Protein AF-A0A2E9LPB9-F1 (afdb_monomer)

Radius of gyration: 22.43 Å; Cα contacts (8 Å, |Δi|>4): 289; chains: 1; bounding box: 59×44×63 Å

Foldseek 3Di:
DLLVLLLVLLPADPVLVVLLQVCLLVLLVALVCLVVSLVVCVVVQQADDPPLDPDVVLVVLLVVCPPPDPVRSLVVQLVVCVVPPVPPPPPDDSSNVSVVSCCSNVSHDHSVSSSVSSNLSSQQQNQKFDLVRSLVSSVVSCVVSVGDCVLSVVVNVVVVVQCVDPVCPPVDMDGSSDDDPDPQADHDKDFDDDPVDPDTQKIWHWRQCVCVVVPHPHRHTDIDMDGDVVRVVVVVVD

pLDDT: mean 84.74, std 12.27, range [43.94, 97.75]

Nearest PDB structures (foldseek):
  4phc-assembly2_C  TM=5.168E-01  e=4.457E-04  Homo sapiens
  4phc-assembly2_D  TM=5.326E-01  e=7.485E-04  Homo sapiens
  1z7m-assembly3_D  TM=5.777E-01  e=2.819E-02  Lactococcus lactis
  1z7n-assembly1_D  TM=4.823E-01  e=3.127E-02  Lactococcus lactis

Structure (mmCIF, N/CA/C/O backbone):
data_AF-A0A2E9LPB9-F1
#
_entry.id   AF-A0A2E9LPB9-F1
#
loop_
_atom_site.group_PDB
_atom_site.id
_atom_site.type_symbol
_atom_site.label_atom_id
_atom_site.label_alt_id
_atom_site.label_comp_id
_atom_site.label_asym_id
_atom_site.label_entity_id
_atom_site.label_seq_id
_atom_site.pdbx_PDB_ins_code
_atom_site.Cartn_x
_atom_site.Cartn_y
_atom_site.Cartn_z
_atom_site.occupancy
_atom_site.B_iso_or_equiv
_atom_site.auth_seq_id
_atom_site.auth_comp_id
_atom_site.auth_asym_id
_atom_site.auth_atom_id
_atom_site.pdbx_PDB_model_num
ATOM 1 N N . ASP A 1 1 ? -2.860 -4.102 -3.609 1.00 87.69 1 ASP A N 1
ATOM 2 C CA . ASP A 1 1 ? -3.644 -3.890 -4.852 1.00 87.69 1 ASP A CA 1
ATOM 3 C C . ASP A 1 1 ? -3.746 -2.443 -5.301 1.00 87.69 1 ASP A C 1
ATOM 5 O O . ASP A 1 1 ? -3.282 -2.152 -6.394 1.00 87.69 1 ASP A O 1
ATOM 9 N N . ILE A 1 2 ? -4.310 -1.535 -4.497 1.00 93.94 2 ILE A N 1
ATOM 10 C CA . ILE A 1 2 ? -4.484 -0.123 -4.899 1.00 93.94 2 ILE A CA 1
ATOM 11 C C . ILE A 1 2 ? -3.137 0.547 -5.201 1.00 93.94 2 ILE A C 1
ATOM 13 O O . ILE A 1 2 ? -2.953 1.070 -6.294 1.00 93.94 2 ILE A O 1
ATOM 17 N N . LEU A 1 3 ? -2.165 0.436 -4.287 1.00 93.38 3 LEU A N 1
ATOM 18 C CA . LEU A 1 3 ? -0.801 0.924 -4.521 1.00 93.38 3 LEU A CA 1
ATOM 19 C C . LEU A 1 3 ? -0.156 0.272 -5.754 1.00 93.38 3 LEU A C 1
ATOM 21 O O . LEU A 1 3 ? 0.528 0.945 -6.513 1.00 93.38 3 LEU A O 1
ATOM 25 N N . ASN A 1 4 ? -0.405 -1.018 -5.998 1.00 91.50 4 ASN A N 1
ATOM 26 C CA . ASN A 1 4 ? 0.133 -1.671 -7.192 1.00 91.50 4 ASN A CA 1
ATOM 27 C C . ASN A 1 4 ? -0.454 -1.058 -8.464 1.00 91.50 4 ASN A C 1
ATOM 29 O O . ASN A 1 4 ? 0.311 -0.652 -9.329 1.00 91.50 4 ASN A O 1
ATOM 33 N N . SER A 1 5 ? -1.778 -0.893 -8.506 1.00 94.00 5 SER A N 1
ATOM 34 C CA . SER A 1 5 ? -2.486 -0.274 -9.633 1.00 94.00 5 SER A CA 1
ATOM 35 C C . SER A 1 5 ? -1.994 1.153 -9.886 1.00 94.00 5 SER A C 1
ATOM 37 O O . SER A 1 5 ? -1.877 1.566 -11.034 1.00 94.00 5 SER A O 1
ATOM 39 N N . LEU A 1 6 ? -1.671 1.893 -8.817 1.00 96.19 6 LEU A N 1
ATOM 40 C CA . LEU A 1 6 ? -1.113 3.244 -8.885 1.00 96.19 6 LEU A CA 1
ATOM 41 C C . LEU A 1 6 ? 0.297 3.280 -9.495 1.00 96.19 6 LEU A C 1
ATOM 43 O O . LEU A 1 6 ? 0.634 4.229 -10.198 1.00 96.19 6 LEU A O 1
ATOM 47 N N . LEU A 1 7 ? 1.117 2.264 -9.223 1.00 94.44 7 LEU A N 1
ATOM 48 C CA . LEU A 1 7 ? 2.505 2.180 -9.686 1.00 94.44 7 LEU A CA 1
ATOM 49 C C . LEU A 1 7 ? 2.641 1.549 -11.082 1.00 94.44 7 LEU A C 1
ATOM 51 O O . LEU A 1 7 ? 3.660 1.752 -11.739 1.00 94.44 7 LEU A O 1
ATOM 55 N N . ASP A 1 8 ? 1.635 0.810 -11.557 1.00 92.12 8 ASP A N 1
ATOM 56 C CA . ASP A 1 8 ? 1.677 0.127 -12.858 1.00 92.12 8 ASP A CA 1
ATOM 57 C C . ASP A 1 8 ? 1.925 1.074 -14.049 1.00 92.12 8 ASP A C 1
ATOM 59 O O . ASP A 1 8 ? 2.795 0.756 -14.864 1.00 92.12 8 ASP A O 1
ATOM 63 N N . PRO A 1 9 ? 1.282 2.258 -14.148 1.00 91.50 9 PRO A N 1
ATOM 64 C CA . PRO A 1 9 ? 1.560 3.211 -15.225 1.00 91.50 9 PRO A CA 1
ATOM 65 C C . PRO A 1 9 ? 2.997 3.751 -15.232 1.00 91.50 9 PRO A C 1
ATOM 67 O O . PRO A 1 9 ? 3.491 4.156 -16.282 1.00 91.50 9 PRO A O 1
ATOM 70 N N . VAL A 1 10 ? 3.681 3.757 -14.080 1.00 91.75 10 VAL A N 1
ATOM 71 C CA . VAL A 1 10 ? 5.080 4.213 -13.966 1.00 91.75 10 VAL A CA 1
ATOM 72 C C . VAL A 1 10 ? 6.038 3.194 -14.597 1.00 91.75 10 VAL A C 1
ATOM 74 O O . VAL A 1 10 ? 7.110 3.552 -15.093 1.00 91.75 10 VAL A O 1
ATOM 77 N N . GLY A 1 11 ? 5.651 1.914 -14.608 1.00 85.50 11 GLY A N 1
ATOM 78 C CA . GLY A 1 11 ? 6.457 0.834 -15.170 1.00 85.50 11 GLY A CA 1
ATOM 79 C C . GLY A 1 11 ? 7.794 0.672 -14.447 1.00 85.50 11 GLY A C 1
ATOM 80 O O . GLY A 1 11 ? 8.841 0.656 -15.107 1.00 85.50 11 GLY A O 1
ATOM 81 N N . ILE A 1 12 ? 7.741 0.624 -13.110 1.00 87.19 12 ILE A N 1
ATOM 82 C CA . ILE A 1 12 ? 8.881 0.315 -12.238 1.00 87.19 12 ILE A CA 1
ATOM 83 C C . ILE A 1 12 ? 9.063 -1.194 -12.049 1.00 87.19 12 ILE A C 1
ATOM 85 O O . ILE A 1 12 ? 8.097 -1.958 -12.120 1.00 87.19 12 ILE A O 1
ATOM 89 N N . SER A 1 13 ? 10.290 -1.617 -11.746 1.00 83.88 13 SER A N 1
ATOM 90 C CA . SER A 1 13 ? 10.599 -3.013 -11.423 1.00 83.88 13 SER A CA 1
ATOM 91 C C . SER A 1 13 ? 9.904 -3.500 -10.141 1.00 83.88 13 SER A C 1
ATOM 93 O O . SER A 1 13 ? 9.604 -2.723 -9.230 1.00 83.88 13 SER A O 1
ATOM 95 N N . ASP A 1 14 ? 9.726 -4.819 -10.002 1.00 82.62 14 ASP A N 1
ATOM 96 C CA . ASP A 1 14 ? 9.208 -5.431 -8.765 1.00 82.62 14 ASP A CA 1
ATOM 97 C C . ASP A 1 14 ? 10.091 -5.137 -7.546 1.00 82.62 14 ASP A C 1
ATOM 99 O O . ASP A 1 14 ? 9.609 -5.062 -6.411 1.00 82.62 14 ASP A O 1
ATOM 103 N N . ARG A 1 15 ? 11.392 -4.929 -7.775 1.00 84.12 15 ARG A N 1
ATOM 104 C CA . ARG A 1 15 ? 12.353 -4.583 -6.728 1.00 84.12 15 ARG A CA 1
ATOM 105 C C . ARG A 1 15 ? 12.118 -3.161 -6.218 1.00 84.12 15 ARG A C 1
ATOM 107 O O . ARG A 1 15 ? 12.033 -2.970 -5.006 1.00 84.12 15 ARG A O 1
ATOM 114 N N . ALA A 1 16 ? 11.944 -2.191 -7.118 1.00 88.94 16 ALA A N 1
ATOM 115 C CA . ALA A 1 16 ? 11.579 -0.825 -6.745 1.00 88.94 16 ALA A CA 1
ATOM 116 C C . ALA A 1 16 ? 10.183 -0.758 -6.123 1.00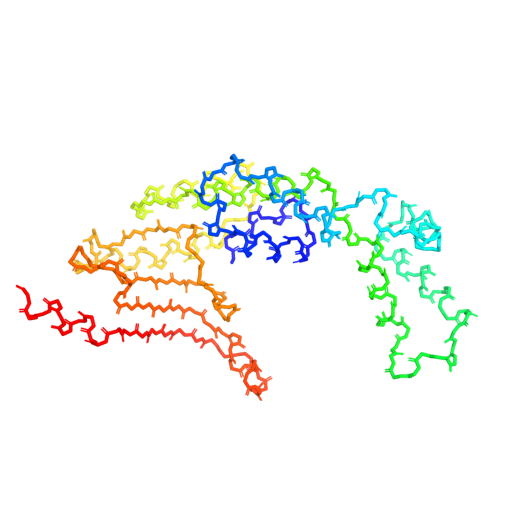 88.94 16 ALA A C 1
ATOM 118 O O . ALA A 1 16 ? 9.987 -0.062 -5.131 1.00 88.94 16 ALA A O 1
ATOM 119 N N . ARG A 1 17 ? 9.228 -1.540 -6.633 1.00 90.56 17 ARG A N 1
ATOM 120 C CA . ARG A 1 17 ? 7.889 -1.662 -6.044 1.00 90.56 17 ARG A CA 1
ATOM 121 C C . ARG A 1 17 ? 7.951 -2.178 -4.607 1.00 90.56 17 ARG A C 1
ATOM 123 O O . ARG A 1 17 ? 7.346 -1.587 -3.718 1.00 90.56 17 ARG A O 1
ATOM 130 N N . SER A 1 18 ? 8.720 -3.239 -4.368 1.00 87.75 18 SER A N 1
ATOM 131 C CA . SER A 1 18 ? 8.924 -3.803 -3.028 1.00 87.75 18 SER A CA 1
ATOM 132 C C . SER A 1 18 ? 9.579 -2.796 -2.083 1.00 87.75 18 SER A C 1
ATOM 134 O O . SER A 1 18 ? 9.156 -2.667 -0.937 1.00 87.75 18 SER A O 1
ATOM 136 N N . PHE A 1 19 ? 10.568 -2.046 -2.575 1.00 90.81 19 PHE A N 1
ATOM 137 C CA . PHE A 1 19 ? 11.199 -0.964 -1.825 1.00 90.81 19 PHE A CA 1
ATOM 138 C C . PHE A 1 19 ? 10.203 0.141 -1.455 1.00 90.81 19 PHE A C 1
ATOM 140 O O . PHE A 1 19 ? 10.109 0.504 -0.289 1.00 90.81 19 PHE A O 1
ATOM 147 N N . ILE A 1 20 ? 9.400 0.622 -2.408 1.00 93.38 20 ILE A N 1
ATOM 148 C CA . ILE A 1 20 ? 8.368 1.638 -2.153 1.00 93.38 20 ILE A CA 1
ATOM 149 C C . ILE A 1 20 ? 7.368 1.151 -1.097 1.00 93.38 20 ILE A C 1
ATOM 151 O O . ILE A 1 20 ? 7.068 1.890 -0.164 1.00 93.38 20 ILE A O 1
ATOM 155 N N . ILE A 1 21 ? 6.895 -0.098 -1.199 1.00 89.50 21 ILE A N 1
ATOM 156 C CA . ILE A 1 21 ? 5.963 -0.696 -0.228 1.00 89.50 21 ILE A CA 1
ATOM 157 C C . ILE A 1 21 ? 6.566 -0.707 1.183 1.00 89.50 21 ILE A C 1
ATOM 159 O O . ILE A 1 21 ? 5.886 -0.350 2.141 1.00 89.50 21 ILE A O 1
ATOM 163 N N . GLN A 1 22 ? 7.839 -1.085 1.323 1.00 88.50 22 GLN A N 1
ATOM 164 C CA . GLN A 1 22 ? 8.530 -1.097 2.619 1.00 88.50 22 GLN A CA 1
ATOM 165 C C . GLN A 1 22 ? 8.747 0.313 3.186 1.00 88.50 22 GLN A C 1
ATOM 167 O O . GLN A 1 22 ? 8.785 0.490 4.403 1.00 88.50 22 GLN A O 1
ATOM 172 N N . SER A 1 23 ? 8.842 1.314 2.313 1.00 91.62 23 SER A N 1
ATOM 173 C CA . SER A 1 23 ? 9.019 2.722 2.672 1.00 91.62 23 SER A CA 1
ATOM 174 C C . SER A 1 23 ? 7.709 3.443 3.016 1.00 91.62 23 SER A C 1
ATOM 176 O O . SER A 1 23 ? 7.755 4.536 3.583 1.00 91.62 23 SER A O 1
ATOM 178 N N . MET A 1 24 ? 6.544 2.842 2.737 1.00 90.50 24 MET A N 1
ATOM 179 C CA . MET A 1 24 ? 5.214 3.442 2.944 1.00 90.50 24 MET A CA 1
ATOM 180 C C . MET A 1 24 ? 5.002 4.102 4.320 1.00 90.50 24 MET A C 1
ATOM 182 O O . MET A 1 24 ? 4.549 5.247 4.326 1.00 90.50 24 MET A O 1
ATOM 186 N N . PRO A 1 25 ? 5.377 3.486 5.466 1.00 88.25 25 PRO A N 1
ATOM 187 C CA . PRO A 1 25 ? 5.171 4.103 6.783 1.00 88.25 25 PRO A CA 1
ATOM 188 C C . PRO A 1 25 ? 5.855 5.458 6.968 1.00 88.25 25 PRO A C 1
ATOM 190 O O . PRO A 1 25 ? 5.423 6.265 7.778 1.00 88.25 25 PRO A O 1
ATOM 193 N N . LYS A 1 26 ? 6.960 5.693 6.259 1.00 91.25 26 LYS A N 1
ATOM 194 C CA . LYS A 1 26 ? 7.689 6.966 6.290 1.00 91.25 26 LYS A CA 1
ATOM 195 C C . LYS A 1 26 ? 7.232 7.890 5.166 1.00 91.25 26 LYS A C 1
ATOM 197 O O . LYS A 1 26 ? 7.218 9.101 5.334 1.00 91.25 26 LYS A O 1
ATOM 202 N N . LEU A 1 27 ? 6.823 7.338 4.021 1.00 93.81 27 LEU A N 1
ATOM 203 C CA . LEU A 1 27 ? 6.274 8.117 2.907 1.00 93.81 27 LEU A CA 1
ATOM 204 C C . LEU A 1 27 ? 4.975 8.851 3.276 1.00 93.81 27 LEU A C 1
ATOM 206 O O . LEU A 1 27 ? 4.663 9.856 2.635 1.00 93.81 27 LEU A O 1
ATOM 210 N N . SER A 1 28 ? 4.261 8.423 4.325 1.00 90.56 28 SER A N 1
ATOM 211 C CA . SER A 1 28 ? 3.111 9.159 4.871 1.00 90.56 28 SER A CA 1
ATOM 212 C C . SER A 1 28 ? 3.476 10.531 5.452 1.00 90.56 28 SER A C 1
ATOM 214 O O . SER A 1 28 ? 2.596 11.381 5.571 1.00 90.56 28 SER A O 1
ATOM 216 N N . GLU A 1 29 ? 4.756 10.781 5.767 1.00 91.56 29 GLU A N 1
ATOM 217 C CA . GLU A 1 29 ? 5.273 12.104 6.168 1.00 91.56 29 GLU A CA 1
ATOM 218 C C . GLU A 1 29 ? 5.248 13.127 5.012 1.00 91.56 29 GLU A C 1
ATOM 220 O O . GLU A 1 29 ? 5.466 14.320 5.228 1.00 91.56 29 GLU A O 1
ATOM 225 N N . GLY A 1 30 ? 4.940 12.678 3.790 1.00 92.25 30 GLY A N 1
ATOM 226 C CA . GLY A 1 30 ? 4.761 13.510 2.606 1.00 92.25 30 GLY A CA 1
ATOM 227 C C . GLY A 1 30 ? 6.000 13.582 1.712 1.00 92.25 30 GLY A C 1
ATOM 228 O O . GLY A 1 30 ? 7.065 13.038 2.006 1.00 92.25 30 GLY A O 1
ATOM 229 N N . ARG A 1 31 ? 5.881 14.296 0.586 1.00 94.62 31 ARG A N 1
ATOM 230 C CA . ARG A 1 31 ? 6.911 14.300 -0.470 1.00 94.62 31 ARG A CA 1
ATOM 231 C C . ARG A 1 31 ? 8.290 14.808 -0.025 1.00 94.62 31 ARG A C 1
ATOM 233 O O . ARG A 1 31 ? 9.278 14.554 -0.708 1.00 94.62 31 ARG A O 1
ATOM 240 N N . SER A 1 32 ? 8.393 15.490 1.117 1.00 95.56 32 SER A N 1
ATOM 241 C CA . SER A 1 32 ? 9.671 15.956 1.670 1.00 95.56 32 SER A CA 1
ATOM 242 C C . SER A 1 32 ? 10.652 14.830 1.994 1.00 95.56 32 SER A C 1
ATOM 244 O O . SER A 1 32 ? 11.855 15.082 1.996 1.00 95.56 32 SER A O 1
ATOM 246 N N . VAL A 1 33 ? 10.180 13.600 2.239 1.00 95.31 33 VAL A N 1
ATOM 247 C CA . VAL A 1 33 ? 11.063 12.448 2.506 1.00 95.31 33 VAL A CA 1
ATOM 248 C C . VAL A 1 33 ? 11.520 11.718 1.238 1.00 95.31 33 VAL A C 1
ATOM 250 O O . VAL A 1 33 ? 12.458 10.924 1.296 1.00 95.31 33 VAL A O 1
ATOM 253 N N . VAL A 1 34 ? 10.912 11.999 0.078 1.00 96.38 34 VAL A N 1
ATOM 254 C CA . VAL A 1 34 ? 11.226 11.328 -1.199 1.00 96.38 34 VAL A CA 1
ATOM 255 C C . VAL A 1 34 ? 12.708 11.436 -1.587 1.00 96.38 34 VAL A C 1
ATOM 257 O O . VAL A 1 34 ? 13.269 10.414 -1.984 1.00 96.38 34 VAL A O 1
ATOM 260 N N . PRO A 1 35 ? 13.392 12.594 -1.450 1.00 95.81 35 PRO A N 1
ATOM 261 C CA . PRO A 1 35 ? 14.817 12.687 -1.772 1.00 95.81 35 PRO A CA 1
ATOM 262 C C . PRO A 1 35 ? 15.695 11.704 -0.985 1.00 95.81 35 PRO A C 1
ATOM 264 O O . PRO A 1 35 ? 16.647 11.168 -1.548 1.00 95.81 35 PRO A O 1
ATOM 267 N N . ASN A 1 36 ? 15.355 11.417 0.276 1.00 95.06 36 ASN A N 1
ATOM 268 C CA . ASN A 1 36 ? 16.107 10.468 1.100 1.00 95.06 36 ASN A CA 1
ATOM 269 C C . ASN A 1 36 ? 15.949 9.037 0.571 1.00 95.06 36 ASN A C 1
ATOM 271 O O . ASN A 1 36 ? 16.939 8.330 0.406 1.00 95.06 36 ASN A O 1
ATOM 275 N N . PHE A 1 37 ? 14.723 8.632 0.229 1.00 94.81 37 PHE A N 1
ATOM 276 C CA . PHE A 1 37 ? 14.464 7.314 -0.358 1.00 94.81 37 PHE A CA 1
ATOM 277 C C . PHE A 1 37 ? 15.053 7.146 -1.751 1.00 94.81 37 PHE A C 1
ATOM 279 O O . PHE A 1 37 ? 15.423 6.041 -2.139 1.00 94.81 37 PHE A O 1
ATOM 286 N N . LEU A 1 38 ? 15.157 8.232 -2.509 1.00 92.44 38 LEU A N 1
ATOM 287 C CA . LEU A 1 38 ? 15.821 8.200 -3.799 1.00 92.44 38 LEU A CA 1
ATOM 288 C C . LEU A 1 38 ? 17.321 7.927 -3.644 1.00 92.44 38 LEU A C 1
ATOM 290 O O . LEU A 1 38 ? 17.878 7.126 -4.392 1.00 92.44 38 LEU A O 1
ATOM 294 N N . GLU A 1 39 ? 17.956 8.543 -2.645 1.00 88.75 39 GLU A N 1
ATOM 295 C CA . GLU A 1 39 ? 19.359 8.286 -2.319 1.00 88.75 39 GLU A CA 1
ATOM 296 C C . GLU A 1 39 ? 19.567 6.866 -1.780 1.00 88.75 39 GLU A C 1
ATOM 298 O O . GLU A 1 39 ? 20.464 6.161 -2.240 1.00 88.75 39 GLU A O 1
ATOM 303 N N . GLU A 1 40 ? 18.691 6.386 -0.891 1.00 90.06 40 GLU A N 1
ATOM 304 C CA . GLU A 1 40 ? 18.691 4.980 -0.468 1.00 90.06 40 GLU A CA 1
ATOM 305 C C . GLU A 1 40 ? 18.568 4.043 -1.676 1.00 90.06 40 GLU A C 1
ATOM 307 O O . GLU A 1 40 ? 19.369 3.120 -1.823 1.00 90.06 40 GLU A O 1
ATOM 312 N N . GLY A 1 41 ? 17.636 4.320 -2.593 1.00 86.31 41 GLY A N 1
ATOM 313 C CA . GLY A 1 41 ? 17.449 3.556 -3.824 1.00 86.31 41 GLY A CA 1
ATOM 314 C C . GLY A 1 41 ? 18.688 3.532 -4.723 1.00 86.31 41 GLY A C 1
ATOM 315 O O . GLY A 1 41 ? 18.978 2.499 -5.331 1.00 86.31 41 GLY A O 1
ATOM 316 N N . ARG A 1 42 ? 19.471 4.617 -4.772 1.00 81.31 42 ARG A N 1
ATOM 317 C CA . ARG A 1 42 ? 20.778 4.635 -5.452 1.00 81.31 42 ARG A CA 1
ATOM 318 C C . ARG A 1 42 ? 21.793 3.735 -4.746 1.00 81.31 42 ARG A C 1
ATOM 320 O O . ARG A 1 42 ? 22.466 2.955 -5.420 1.00 81.31 42 ARG A O 1
ATOM 327 N N . LEU A 1 43 ? 21.876 3.799 -3.415 1.00 80.19 43 LEU A N 1
ATOM 328 C CA . LEU A 1 43 ? 22.812 2.997 -2.611 1.00 80.19 43 LEU A CA 1
ATOM 329 C C . LEU A 1 43 ? 22.564 1.493 -2.745 1.00 80.19 43 LEU A C 1
ATOM 331 O O . LEU A 1 43 ? 23.515 0.716 -2.781 1.00 80.19 43 LEU A O 1
ATOM 335 N N . ILE A 1 44 ? 21.302 1.074 -2.854 1.00 79.25 44 ILE A N 1
ATOM 336 C CA . ILE A 1 44 ? 20.947 -0.338 -3.059 1.00 79.25 44 ILE A CA 1
ATOM 337 C C . ILE A 1 44 ? 20.846 -0.733 -4.540 1.00 79.25 44 ILE A C 1
ATOM 339 O O . ILE A 1 44 ? 20.410 -1.847 -4.843 1.00 79.25 44 ILE A O 1
ATOM 343 N N . HIS A 1 45 ? 21.267 0.137 -5.462 1.00 74.50 45 HIS A N 1
ATOM 344 C CA . HIS A 1 45 ? 21.244 -0.102 -6.908 1.00 74.50 45 HIS A CA 1
ATOM 345 C C . HIS A 1 45 ? 19.849 -0.491 -7.433 1.00 74.50 45 HIS A C 1
ATOM 347 O O . HIS A 1 45 ? 19.706 -1.478 -8.153 1.00 74.50 45 HIS A O 1
ATOM 353 N N . LEU A 1 46 ? 18.805 0.232 -7.013 1.00 76.25 46 LEU A N 1
ATOM 354 C CA . LEU A 1 46 ? 17.478 0.173 -7.645 1.00 76.25 46 LEU A CA 1
ATOM 355 C C . LEU A 1 46 ? 17.425 0.996 -8.922 1.00 76.25 46 LEU A C 1
ATOM 357 O O . LEU A 1 46 ? 16.744 0.627 -9.872 1.00 76.25 46 LEU A O 1
ATOM 361 N N . VAL A 1 47 ? 18.118 2.131 -8.912 1.00 73.44 47 VAL A N 1
ATOM 362 C CA . VAL A 1 47 ? 18.216 3.014 -10.064 1.00 73.44 47 VAL A CA 1
ATOM 363 C C . VAL A 1 47 ? 19.610 2.961 -10.639 1.00 73.44 47 VAL A C 1
ATOM 365 O O . VAL A 1 47 ? 20.608 2.890 -9.916 1.00 73.44 47 VAL A O 1
ATOM 368 N N . GLY A 1 48 ? 19.663 2.983 -11.965 1.00 58.91 48 GLY A N 1
ATOM 369 C CA . GLY A 1 48 ? 20.903 2.887 -12.708 1.00 58.91 48 GLY A CA 1
ATOM 370 C C . GLY A 1 48 ? 21.781 4.090 -12.480 1.00 58.91 48 GLY A C 1
ATOM 371 O O . GLY A 1 48 ? 21.703 5.075 -13.204 1.00 58.91 48 GLY A O 1
ATOM 372 N N . GLY A 1 49 ? 22.698 3.967 -11.529 1.00 46.56 49 GLY A N 1
ATOM 373 C CA . GLY A 1 49 ? 23.950 4.674 -11.654 1.00 46.56 49 GLY A CA 1
ATOM 374 C C . GLY A 1 49 ? 24.629 4.187 -12.930 1.00 46.56 49 GLY A C 1
ATOM 375 O O . GLY A 1 49 ? 24.791 2.983 -13.140 1.00 46.56 49 GLY A O 1
ATOM 376 N N . THR A 1 50 ? 25.164 5.120 -13.704 1.00 44.88 50 THR A N 1
ATOM 377 C CA . THR A 1 50 ? 26.323 4.895 -14.584 1.00 44.88 50 THR A CA 1
ATOM 378 C C . THR A 1 50 ? 27.486 4.163 -13.879 1.00 44.88 50 THR A C 1
ATOM 380 O O . THR A 1 50 ? 28.415 3.718 -14.539 1.00 44.88 50 THR A O 1
ATOM 383 N N . ASN A 1 51 ? 27.393 3.971 -12.555 1.00 45.12 51 ASN A N 1
ATOM 384 C CA . ASN A 1 51 ? 28.327 3.278 -11.674 1.00 45.12 51 ASN A CA 1
ATOM 385 C C . ASN A 1 51 ? 27.778 1.970 -11.045 1.00 45.12 51 ASN A C 1
ATOM 387 O O . ASN A 1 51 ? 28.393 1.440 -10.125 1.00 45.12 51 ASN A O 1
ATOM 391 N N . GLY A 1 52 ? 26.629 1.438 -11.487 1.00 43.94 52 GLY A N 1
ATOM 392 C CA . GLY A 1 52 ? 25.951 0.270 -10.878 1.00 43.94 52 GLY A CA 1
ATOM 393 C C . GLY A 1 52 ? 26.570 -1.108 -11.163 1.00 43.94 52 GLY A C 1
ATOM 394 O O . GLY A 1 52 ? 25.942 -2.135 -10.928 1.00 43.94 52 GLY A O 1
ATOM 395 N N . SER A 1 53 ? 27.775 -1.125 -11.717 1.00 44.44 53 SER A N 1
ATOM 396 C CA . SER A 1 53 ? 28.714 -2.243 -11.736 1.00 44.44 53 SER A CA 1
ATOM 397 C C . SER A 1 53 ? 30.069 -1.622 -12.071 1.00 44.44 53 SER A C 1
ATOM 399 O O . SER A 1 53 ? 30.256 -1.119 -13.175 1.00 44.44 53 SER A O 1
ATOM 401 N N . SER A 1 54 ? 31.033 -1.638 -11.150 1.00 46.59 54 SER A N 1
ATOM 402 C CA . SER A 1 54 ? 32.437 -1.370 -11.508 1.00 46.59 54 SER A CA 1
ATOM 403 C C . SER A 1 54 ? 33.031 -2.491 -12.370 1.00 46.59 54 SER A C 1
ATOM 405 O O . SER A 1 54 ? 34.218 -2.460 -12.674 1.00 46.59 54 SER A O 1
ATOM 407 N N . ASP A 1 55 ? 32.219 -3.497 -12.704 1.00 54.72 55 ASP A N 1
ATOM 408 C CA . ASP A 1 55 ? 32.559 -4.596 -13.582 1.00 54.72 55 ASP A CA 1
ATOM 409 C C . ASP A 1 55 ? 32.425 -4.144 -15.050 1.00 54.72 55 ASP A C 1
ATOM 411 O O . ASP A 1 55 ? 31.308 -3.859 -15.507 1.00 54.72 55 ASP A O 1
ATOM 415 N N . PRO A 1 56 ? 33.540 -4.025 -15.795 1.00 59.09 56 PRO A N 1
ATOM 416 C CA . PRO A 1 56 ? 33.530 -3.619 -17.200 1.00 59.09 56 PRO A CA 1
ATOM 417 C C . PRO A 1 56 ? 32.663 -4.535 -18.074 1.00 59.09 56 PRO A C 1
ATOM 419 O O . PRO A 1 56 ? 32.132 -4.092 -19.095 1.00 59.09 56 PRO A O 1
ATOM 422 N N . GLU A 1 57 ? 32.500 -5.796 -17.669 1.00 64.25 57 GLU A N 1
ATOM 423 C CA . GLU A 1 57 ? 31.736 -6.806 -18.402 1.00 64.25 57 GLU A CA 1
ATOM 424 C C . GLU A 1 57 ? 30.226 -6.538 -18.349 1.00 64.25 57 GLU A C 1
ATOM 426 O O . GLU A 1 57 ? 29.558 -6.575 -19.384 1.00 64.25 57 GLU A O 1
ATOM 431 N N . ASP A 1 58 ? 29.691 -6.162 -17.182 1.00 65.81 58 ASP A N 1
ATOM 432 C CA . ASP A 1 58 ? 28.280 -5.783 -17.024 1.00 65.81 58 ASP A CA 1
ATOM 433 C C . ASP A 1 58 ? 27.949 -4.528 -17.863 1.00 65.81 58 ASP A C 1
ATOM 435 O O . ASP A 1 58 ? 26.875 -4.432 -18.465 1.00 65.81 58 ASP A O 1
ATOM 439 N N . ALA A 1 59 ? 28.879 -3.568 -17.946 1.00 64.69 59 ALA A N 1
ATOM 440 C CA . ALA A 1 59 ? 28.720 -2.361 -18.760 1.00 64.69 59 ALA A CA 1
ATOM 441 C C . ALA A 1 59 ? 28.735 -2.669 -20.267 1.00 64.69 59 ALA A C 1
ATOM 443 O O . ALA A 1 59 ? 27.899 -2.155 -21.015 1.00 64.69 59 ALA A O 1
ATOM 444 N N . ALA A 1 60 ? 29.642 -3.543 -20.712 1.00 72.12 60 ALA A N 1
ATOM 445 C CA . ALA A 1 60 ? 29.698 -3.999 -22.098 1.00 72.12 60 ALA A CA 1
ATOM 446 C C . ALA A 1 60 ? 28.430 -4.769 -22.492 1.00 72.12 60 ALA A C 1
ATOM 448 O O . ALA A 1 60 ? 27.890 -4.563 -23.579 1.00 72.12 60 ALA A O 1
ATOM 449 N N . LEU A 1 61 ? 27.912 -5.605 -21.591 1.00 73.44 61 LEU A N 1
ATOM 450 C CA . LEU A 1 61 ? 26.709 -6.390 -21.839 1.00 73.44 61 LEU A CA 1
ATOM 451 C C . LEU A 1 61 ? 25.448 -5.514 -21.884 1.00 73.44 61 LEU A C 1
ATOM 453 O O . LEU A 1 61 ? 24.617 -5.696 -22.772 1.00 73.44 61 LEU A O 1
ATOM 457 N N . ARG A 1 62 ? 25.346 -4.501 -21.006 1.00 71.31 62 ARG A N 1
ATOM 458 C CA . ARG A 1 62 ? 24.315 -3.445 -21.084 1.00 71.31 62 ARG A CA 1
ATOM 459 C C . ARG A 1 62 ? 24.349 -2.727 -22.429 1.00 71.31 62 ARG A C 1
ATOM 461 O O . ARG A 1 62 ? 23.308 -2.575 -23.061 1.00 71.31 62 ARG A O 1
ATOM 468 N N . GLN A 1 63 ? 25.536 -2.319 -22.876 1.00 74.31 63 GLN A N 1
ATOM 469 C CA . GLN A 1 63 ? 25.712 -1.648 -24.164 1.00 74.31 63 GLN A CA 1
ATOM 470 C C . GLN A 1 63 ? 25.325 -2.557 -25.341 1.00 74.31 63 GLN A C 1
ATOM 472 O O . GLN A 1 63 ? 24.731 -2.083 -26.306 1.00 74.31 63 GLN A O 1
ATOM 477 N N . ALA A 1 64 ? 25.628 -3.855 -25.261 1.00 77.19 64 ALA A N 1
ATOM 478 C CA . ALA A 1 64 ? 25.346 -4.820 -26.322 1.00 77.19 64 ALA A CA 1
ATOM 479 C C . ALA A 1 64 ? 23.846 -5.075 -26.534 1.00 77.19 64 ALA A C 1
ATOM 481 O O . ALA A 1 64 ? 23.424 -5.316 -27.664 1.00 77.19 64 ALA A O 1
ATOM 482 N N . ILE A 1 65 ? 23.040 -5.011 -25.469 1.00 75.94 65 ILE A N 1
ATOM 483 C CA . ILE A 1 65 ? 21.583 -5.196 -25.557 1.00 75.94 65 ILE A CA 1
ATOM 484 C C . ILE A 1 65 ? 20.805 -3.873 -25.602 1.00 75.94 65 ILE A C 1
ATOM 486 O O . ILE A 1 65 ? 19.574 -3.876 -25.647 1.00 75.94 65 ILE A O 1
ATOM 490 N N . HIS A 1 66 ? 21.499 -2.734 -25.582 1.00 72.88 66 HIS A N 1
ATOM 491 C CA . HIS A 1 66 ? 20.877 -1.417 -25.588 1.00 72.88 66 HIS A CA 1
ATOM 492 C C . HIS A 1 66 ? 20.038 -1.202 -26.860 1.00 72.88 66 HIS A C 1
ATOM 494 O O . HIS A 1 66 ? 20.528 -1.340 -27.979 1.00 72.88 66 HIS A O 1
ATOM 500 N N . GLY A 1 67 ? 18.771 -0.811 -26.690 1.00 67.44 67 GLY A N 1
ATOM 501 C CA . GLY A 1 67 ? 17.824 -0.597 -27.792 1.00 67.44 67 GLY A CA 1
ATOM 502 C C . GLY A 1 67 ? 17.065 -1.852 -28.243 1.00 67.44 67 GLY A C 1
ATOM 503 O O . GLY A 1 67 ? 16.225 -1.752 -29.137 1.00 67.44 67 GLY A O 1
ATOM 504 N N . LEU A 1 68 ? 17.318 -3.010 -27.625 1.00 76.75 68 LEU A N 1
ATOM 505 C CA . LEU A 1 68 ? 16.523 -4.224 -27.809 1.00 76.75 68 LEU A CA 1
ATOM 506 C C . LEU A 1 68 ? 15.339 -4.248 -26.834 1.00 76.75 68 LEU A C 1
ATOM 508 O O . LEU A 1 68 ? 15.459 -3.804 -25.693 1.00 76.75 68 LEU A O 1
ATOM 512 N N . ASN A 1 69 ? 14.205 -4.807 -27.261 1.00 73.31 69 ASN A N 1
ATOM 513 C CA . ASN A 1 69 ? 13.130 -5.170 -26.332 1.00 73.31 69 ASN A CA 1
ATOM 514 C C . ASN A 1 69 ? 13.476 -6.456 -25.557 1.00 73.31 69 ASN A C 1
ATOM 516 O O . ASN A 1 69 ? 14.377 -7.194 -25.954 1.00 73.31 69 ASN A O 1
ATOM 520 N N . ASP A 1 70 ? 12.747 -6.763 -24.483 1.00 69.38 70 ASP A N 1
ATOM 521 C CA . ASP A 1 70 ? 13.058 -7.902 -23.599 1.00 69.38 70 ASP A CA 1
ATOM 522 C C . ASP A 1 70 ? 13.118 -9.244 -24.334 1.00 69.38 70 ASP A C 1
ATOM 524 O O . ASP A 1 70 ? 13.979 -10.076 -24.056 1.00 69.38 70 ASP A O 1
ATOM 528 N N . THR A 1 71 ? 12.256 -9.443 -25.335 1.00 76.94 71 THR A N 1
ATOM 529 C CA . THR A 1 71 ? 12.259 -10.670 -26.146 1.00 76.94 71 THR A CA 1
ATOM 530 C C . THR A 1 71 ? 13.527 -10.770 -26.998 1.00 76.94 71 THR A C 1
ATOM 532 O O . THR A 1 71 ? 14.146 -11.831 -27.085 1.00 76.94 71 THR A O 1
ATOM 535 N N . GLN A 1 72 ? 13.950 -9.657 -27.600 1.00 81.8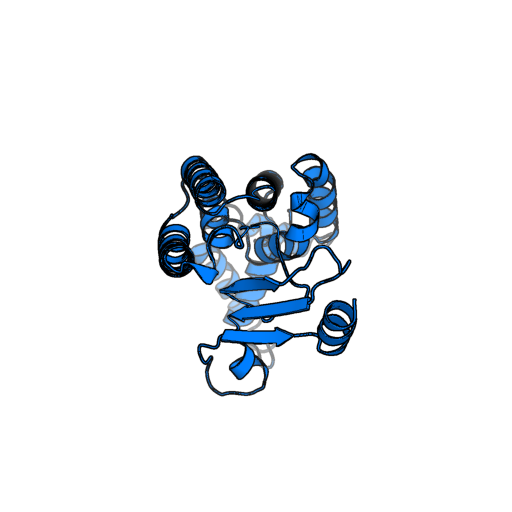8 72 GLN A N 1
ATOM 536 C CA . GLN A 1 72 ? 15.173 -9.567 -28.396 1.00 81.88 72 GLN A CA 1
ATOM 537 C C . GLN A 1 72 ? 16.424 -9.711 -27.522 1.00 81.88 72 GLN A C 1
ATOM 539 O O . GLN A 1 72 ? 17.312 -10.493 -27.857 1.00 81.88 72 GLN A O 1
ATOM 544 N N . ALA A 1 73 ? 16.478 -9.017 -26.384 1.00 81.81 73 ALA A N 1
ATOM 545 C CA . ALA A 1 73 ? 17.578 -9.099 -25.429 1.00 81.81 73 ALA A CA 1
ATOM 546 C C . ALA A 1 73 ? 17.735 -10.525 -24.883 1.00 81.81 73 ALA A C 1
ATOM 548 O O . ALA A 1 73 ? 18.839 -11.072 -24.887 1.00 81.81 73 ALA A O 1
ATOM 549 N N . ARG A 1 74 ? 16.623 -11.176 -24.516 1.00 84.75 74 ARG A N 1
ATOM 550 C CA . ARG A 1 74 ? 16.597 -12.585 -24.105 1.00 84.75 74 ARG A CA 1
ATOM 551 C C . ARG A 1 74 ? 17.130 -13.509 -25.189 1.00 84.75 74 ARG A C 1
ATOM 553 O O . ARG A 1 74 ? 17.958 -14.363 -24.893 1.00 84.75 74 ARG A O 1
ATOM 560 N N . SER A 1 75 ? 16.695 -13.330 -26.436 1.00 87.25 75 SER A N 1
ATOM 561 C CA . SER A 1 75 ? 17.163 -14.152 -27.556 1.00 87.25 75 SER A CA 1
ATOM 562 C C . SER A 1 75 ? 18.670 -14.014 -27.787 1.00 87.25 75 SER A C 1
ATOM 564 O O . SER A 1 75 ? 19.336 -15.013 -28.051 1.00 87.25 75 SER A O 1
ATOM 566 N N . VAL A 1 76 ? 19.213 -12.798 -27.684 1.00 85.50 76 VAL A N 1
ATOM 567 C CA . VAL A 1 76 ? 20.652 -12.540 -27.848 1.00 85.50 76 VAL A CA 1
ATOM 568 C C . VAL A 1 76 ? 21.451 -13.179 -26.713 1.00 85.50 76 VAL A C 1
ATOM 570 O O . VAL A 1 76 ? 22.411 -13.902 -26.974 1.00 85.50 76 VAL A O 1
ATOM 573 N N . LEU A 1 77 ? 21.038 -12.972 -25.460 1.00 85.44 77 LEU A N 1
ATOM 574 C CA . LEU A 1 77 ? 21.731 -13.527 -24.296 1.00 85.44 77 LEU A CA 1
ATOM 575 C C . LEU A 1 77 ? 21.658 -15.057 -24.249 1.00 85.44 77 LEU A C 1
ATOM 577 O O . LEU A 1 77 ? 22.663 -15.695 -23.944 1.00 85.44 77 LEU A O 1
ATOM 581 N N . LEU A 1 78 ? 20.514 -15.651 -24.611 1.00 87.44 78 LEU A N 1
ATOM 582 C CA . LEU A 1 78 ? 20.378 -17.105 -24.760 1.00 87.44 78 LEU A CA 1
ATOM 583 C C . LEU A 1 78 ? 21.333 -17.640 -25.824 1.00 87.44 78 LEU A C 1
ATOM 585 O O . LEU A 1 78 ? 22.038 -18.610 -25.562 1.00 87.44 78 LEU A O 1
ATOM 589 N N . GLY A 1 79 ? 21.404 -16.989 -26.988 1.00 84.25 79 GLY A N 1
ATOM 590 C CA . GLY A 1 79 ? 22.333 -17.376 -28.049 1.00 84.25 79 GLY A CA 1
ATOM 591 C C . GLY A 1 79 ? 23.796 -17.323 -27.596 1.00 84.25 79 GLY A C 1
ATOM 592 O O . GLY A 1 79 ? 24.549 -18.264 -27.836 1.00 84.25 79 GLY A O 1
ATOM 593 N N . LEU A 1 80 ? 24.191 -16.264 -26.882 1.00 84.38 80 LEU A N 1
ATOM 594 C CA . LEU A 1 80 ? 25.552 -16.110 -26.351 1.00 84.38 80 LEU A CA 1
ATOM 595 C C . LEU A 1 80 ? 25.900 -17.158 -25.284 1.00 84.38 80 LEU A C 1
ATOM 597 O O . LEU A 1 80 ? 27.017 -17.681 -25.289 1.00 84.38 80 LEU A O 1
ATOM 601 N N . LEU A 1 81 ? 24.962 -17.478 -24.390 1.00 82.19 81 LEU A N 1
ATOM 602 C CA . LEU A 1 81 ? 25.143 -18.498 -23.350 1.00 82.19 81 LEU A CA 1
ATOM 603 C C . LEU A 1 81 ? 25.183 -19.912 -23.930 1.00 82.19 81 LEU A C 1
ATOM 605 O O . LEU A 1 81 ? 26.024 -20.710 -23.524 1.00 82.19 81 LEU A O 1
ATOM 609 N N . GLN A 1 82 ? 24.336 -20.219 -24.913 1.00 80.00 82 GLN A N 1
ATOM 610 C CA . GLN A 1 82 ? 24.372 -21.504 -25.617 1.00 80.00 82 GLN A CA 1
ATOM 611 C C . GLN A 1 82 ? 25.682 -21.692 -26.388 1.00 80.00 82 GLN A C 1
ATOM 613 O O . GLN A 1 82 ? 26.211 -22.800 -26.437 1.00 80.00 82 GLN A O 1
ATOM 618 N N . TRP A 1 83 ? 26.232 -20.613 -26.951 1.00 74.44 83 TRP A N 1
ATOM 619 C CA . TRP A 1 83 ? 27.484 -20.665 -27.703 1.00 74.44 83 TRP A CA 1
ATOM 620 C C . TRP A 1 83 ? 28.725 -20.841 -26.814 1.00 74.44 83 TRP A C 1
ATOM 622 O O . TRP A 1 83 ? 29.688 -21.471 -27.244 1.00 74.44 83 TRP A O 1
ATOM 632 N N . ASN A 1 84 ? 28.699 -20.333 -25.575 1.00 67.88 84 ASN A N 1
ATOM 633 C CA . ASN A 1 84 ? 29.861 -20.338 -24.674 1.00 67.88 84 ASN A CA 1
ATOM 634 C C . ASN A 1 84 ? 29.776 -21.322 -23.494 1.00 67.88 84 ASN A C 1
ATOM 636 O O . ASN A 1 84 ? 30.790 -21.557 -22.839 1.00 67.88 84 ASN A O 1
ATOM 640 N N . SER A 1 85 ? 28.601 -21.858 -23.149 1.00 64.12 85 SER A N 1
ATOM 641 C CA . SER A 1 85 ? 28.400 -22.509 -21.839 1.00 64.12 85 SER A CA 1
ATOM 642 C C . SER A 1 85 ? 27.484 -23.737 -21.852 1.00 64.12 85 SER A C 1
ATOM 644 O O . SER A 1 85 ? 26.891 -24.054 -20.820 1.00 64.12 85 SER A O 1
ATOM 646 N N . ALA A 1 86 ? 27.405 -24.468 -22.970 1.00 57.72 86 ALA A N 1
ATOM 647 C CA . ALA A 1 86 ? 26.570 -25.670 -23.097 1.00 57.72 86 ALA A CA 1
ATOM 648 C C . ALA A 1 86 ? 26.796 -26.731 -21.988 1.00 57.72 86 ALA A C 1
ATOM 650 O O . ALA A 1 86 ? 25.849 -27.426 -21.630 1.00 57.72 86 ALA A O 1
ATOM 651 N N . ASP A 1 87 ? 27.990 -26.789 -21.378 1.00 57.16 87 ASP A N 1
ATOM 652 C CA . ASP A 1 87 ? 28.377 -27.864 -20.446 1.00 57.16 87 ASP A CA 1
ATOM 653 C C . ASP A 1 87 ? 28.658 -27.426 -18.986 1.00 57.16 87 ASP A C 1
ATOM 655 O O . ASP A 1 87 ? 29.042 -28.257 -18.163 1.00 57.16 87 ASP A O 1
ATOM 659 N N . GLN A 1 88 ? 28.492 -26.144 -18.614 1.00 63.28 88 GLN A N 1
ATOM 660 C CA . GLN A 1 88 ? 28.973 -25.617 -17.311 1.00 63.28 88 GLN A CA 1
ATOM 661 C C . GLN A 1 88 ? 27.905 -25.056 -16.354 1.00 63.28 88 GLN A C 1
ATOM 663 O O . GLN A 1 88 ? 28.241 -24.577 -15.271 1.00 63.28 88 GLN A O 1
ATOM 668 N N . LEU A 1 89 ? 26.614 -25.134 -16.683 1.00 64.25 89 LEU A N 1
ATOM 669 C CA . LEU A 1 89 ? 25.558 -24.464 -15.900 1.00 64.25 89 LEU A CA 1
ATOM 670 C C . LEU A 1 89 ? 25.050 -25.244 -14.668 1.00 64.25 89 LEU A C 1
ATOM 672 O O . LEU A 1 89 ? 24.171 -24.772 -13.938 1.00 64.25 89 LEU A O 1
ATOM 676 N N . GLY A 1 90 ? 25.630 -26.412 -14.376 1.00 72.88 90 GLY A N 1
ATOM 677 C CA . GLY A 1 90 ? 25.259 -27.222 -13.216 1.00 72.88 90 GLY A CA 1
ATOM 678 C C . GLY A 1 90 ? 23.778 -27.620 -13.251 1.00 72.88 90 GLY A C 1
ATOM 679 O O . GLY A 1 90 ? 23.332 -28.252 -14.199 1.00 72.88 90 GLY A O 1
ATOM 680 N N . GLN A 1 91 ? 23.013 -27.267 -12.211 1.00 74.56 91 GLN A N 1
ATOM 681 C CA . GLN A 1 91 ? 21.574 -27.574 -12.113 1.00 74.56 91 GLN A CA 1
ATOM 682 C C . GLN A 1 91 ? 20.651 -26.492 -12.703 1.00 74.56 91 GLN A C 1
ATOM 684 O O . GLN A 1 91 ? 19.433 -26.639 -12.634 1.00 74.56 91 GLN A O 1
ATOM 689 N N . ARG A 1 92 ? 21.190 -25.378 -13.212 1.00 76.44 92 ARG A N 1
ATOM 690 C CA . ARG A 1 92 ? 20.379 -24.264 -13.728 1.00 76.44 92 ARG A CA 1
ATOM 691 C C . ARG A 1 92 ? 20.230 -24.360 -15.237 1.00 76.44 92 ARG A C 1
ATOM 693 O O . ARG A 1 92 ? 21.192 -24.685 -15.929 1.00 76.44 92 ARG A O 1
ATOM 700 N N . THR A 1 93 ? 19.045 -24.032 -15.742 1.00 83.06 93 THR A N 1
ATOM 701 C CA . THR A 1 93 ? 18.830 -23.949 -17.190 1.00 83.06 93 THR A CA 1
ATOM 702 C C . THR A 1 93 ? 19.463 -22.666 -17.752 1.00 83.06 93 THR A C 1
ATOM 704 O O . THR A 1 93 ? 19.560 -21.666 -17.029 1.00 83.06 93 THR A O 1
ATOM 707 N N . PRO A 1 94 ? 19.907 -22.651 -19.024 1.00 81.81 94 PRO A N 1
ATOM 708 C CA . PRO A 1 94 ? 20.325 -21.424 -19.707 1.00 81.81 94 PRO A CA 1
ATOM 709 C C . PRO A 1 94 ? 19.285 -20.304 -19.599 1.00 81.81 94 PRO A C 1
ATOM 711 O O . PRO A 1 94 ? 19.639 -19.140 -19.424 1.00 81.81 94 PRO A O 1
ATOM 714 N N . GLU A 1 95 ? 18.003 -20.656 -19.628 1.00 82.56 95 GLU A N 1
ATOM 715 C CA . GLU A 1 95 ? 16.878 -19.740 -19.472 1.00 82.56 95 GLU A CA 1
ATOM 716 C C . GLU A 1 95 ? 16.852 -19.091 -18.084 1.00 82.56 95 GLU A C 1
ATOM 718 O O . GLU A 1 95 ? 16.719 -17.871 -17.997 1.00 82.56 95 GLU A O 1
ATOM 723 N N . ASP A 1 96 ? 17.062 -19.861 -17.011 1.00 79.00 96 ASP A N 1
ATOM 724 C CA . ASP A 1 96 ? 17.129 -19.328 -15.639 1.00 79.00 96 ASP A CA 1
ATOM 725 C C . ASP A 1 96 ? 18.307 -18.364 -15.446 1.00 79.00 96 ASP A C 1
ATOM 727 O O . ASP A 1 96 ? 18.249 -17.427 -14.642 1.00 79.00 96 ASP A O 1
ATOM 731 N N . VAL A 1 97 ? 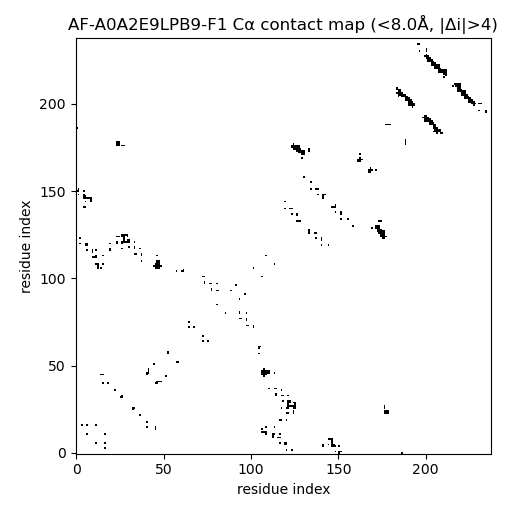19.412 -18.624 -16.147 1.00 80.75 97 VAL A N 1
ATOM 732 C CA . VAL A 1 97 ? 20.618 -17.792 -16.102 1.00 80.75 97 VAL A CA 1
ATOM 733 C C . VAL A 1 97 ? 20.387 -16.494 -16.864 1.00 80.75 97 VAL A C 1
ATOM 735 O O . VAL A 1 97 ? 20.686 -15.429 -16.325 1.00 80.75 97 VAL A O 1
ATOM 738 N N . VAL A 1 98 ? 19.808 -16.567 -18.066 1.00 84.00 98 VAL A N 1
ATOM 739 C CA . VAL A 1 98 ? 19.455 -15.382 -18.860 1.00 84.00 98 VAL A CA 1
ATOM 740 C C . VAL A 1 98 ? 18.446 -14.513 -18.137 1.00 84.00 98 VAL A C 1
ATOM 742 O O . VAL A 1 98 ? 18.641 -13.305 -18.101 1.00 84.00 98 VAL A O 1
ATOM 745 N N . GLU A 1 99 ? 17.417 -15.092 -17.521 1.00 77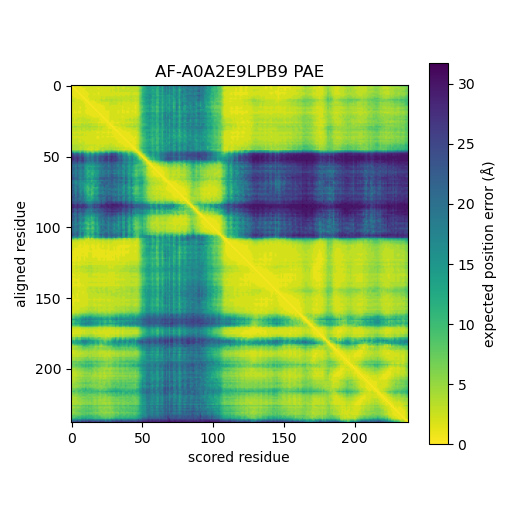.06 99 GLU A N 1
ATOM 746 C CA . GLU A 1 99 ? 16.430 -14.294 -16.790 1.00 77.06 99 GLU A CA 1
ATOM 747 C C . GLU A 1 99 ? 17.055 -13.555 -15.607 1.00 77.06 99 GLU A C 1
ATOM 749 O O . GLU A 1 99 ? 16.854 -12.353 -15.445 1.00 77.06 99 GLU A O 1
ATOM 754 N N . ARG A 1 100 ? 17.913 -14.216 -14.819 1.00 72.56 100 ARG A N 1
ATOM 755 C CA . ARG A 1 100 ? 18.654 -13.525 -13.750 1.00 72.56 100 ARG A CA 1
ATOM 756 C C . ARG A 1 100 ? 19.590 -12.444 -14.282 1.00 72.56 100 ARG A C 1
ATOM 758 O O . ARG A 1 100 ? 19.762 -11.413 -13.634 1.00 72.56 100 ARG A O 1
ATOM 765 N N . LEU A 1 101 ? 20.223 -12.684 -15.425 1.00 74.00 101 LEU A N 1
ATOM 766 C CA . LEU A 1 101 ? 21.153 -11.746 -16.041 1.00 74.00 101 LEU A CA 1
ATOM 767 C C . LEU A 1 101 ? 20.414 -10.522 -16.595 1.00 74.00 101 LEU A C 1
ATOM 769 O O . LEU A 1 101 ? 20.823 -9.399 -16.321 1.00 74.00 101 LEU A O 1
ATOM 773 N N . LEU A 1 102 ? 19.282 -10.721 -17.272 1.00 71.19 102 LEU A N 1
ATOM 774 C CA . LEU A 1 102 ? 18.379 -9.647 -17.686 1.00 71.19 102 LEU A CA 1
ATOM 775 C C . LEU A 1 102 ? 17.892 -8.853 -16.482 1.00 71.19 102 LEU A C 1
ATOM 777 O O . LEU A 1 102 ? 18.034 -7.638 -16.480 1.00 71.19 102 LEU A O 1
ATOM 781 N N . GLN A 1 103 ? 17.446 -9.511 -15.412 1.00 65.44 103 GLN A N 1
ATOM 782 C CA . GLN A 1 103 ? 17.070 -8.830 -14.169 1.00 65.44 103 GLN A CA 1
ATOM 783 C C . GLN A 1 103 ? 18.219 -8.000 -13.578 1.00 65.44 103 GLN A C 1
ATOM 785 O O . GLN A 1 103 ? 17.987 -6.905 -13.082 1.00 65.44 103 GLN A O 1
ATOM 790 N N . LYS A 1 104 ? 19.469 -8.473 -13.648 1.00 64.75 104 LYS A N 1
ATOM 791 C CA . LYS A 1 104 ? 20.652 -7.736 -13.165 1.00 64.75 104 LYS A CA 1
ATOM 792 C C . LYS A 1 104 ? 21.012 -6.536 -14.060 1.00 64.75 104 LYS A C 1
ATOM 794 O O . LYS A 1 104 ? 21.493 -5.507 -13.582 1.00 64.75 104 LYS A O 1
ATOM 799 N N . ILE A 1 105 ? 20.810 -6.670 -15.368 1.00 65.44 105 ILE A N 1
ATOM 800 C CA . ILE A 1 105 ? 21.245 -5.708 -16.392 1.00 65.44 105 ILE A CA 1
ATOM 801 C C . ILE A 1 105 ? 20.184 -4.639 -16.649 1.00 65.44 105 ILE A C 1
ATOM 803 O O . ILE A 1 105 ? 20.530 -3.461 -16.726 1.00 65.44 105 ILE A O 1
ATOM 807 N N . GLN A 1 106 ? 18.922 -5.058 -16.752 1.00 57.88 106 GLN A N 1
ATOM 808 C CA . GLN A 1 106 ? 17.729 -4.235 -16.962 1.00 57.88 106 GLN A CA 1
ATOM 809 C C . GLN A 1 106 ? 17.108 -3.734 -15.651 1.00 57.88 106 GLN A C 1
ATOM 811 O O . GLN A 1 106 ? 16.330 -2.788 -15.683 1.00 57.88 106 GLN A O 1
ATOM 816 N N . GLY A 1 107 ? 17.449 -4.326 -14.499 1.00 53.56 107 GLY A N 1
ATOM 817 C CA . GLY A 1 107 ? 16.888 -3.996 -13.177 1.00 53.56 107 GLY A CA 1
ATOM 818 C C . GLY A 1 107 ? 17.324 -2.658 -12.586 1.00 53.56 107 GLY A C 1
ATOM 819 O O . GLY A 1 107 ? 17.348 -2.507 -11.369 1.00 53.56 107 GLY A O 1
ATOM 820 N N . ASN A 1 108 ? 17.677 -1.708 -13.440 1.00 62.22 108 ASN A N 1
ATOM 821 C CA . ASN A 1 108 ? 17.918 -0.338 -13.060 1.00 62.22 108 ASN A CA 1
ATOM 822 C C . ASN A 1 108 ? 16.723 0.475 -13.541 1.00 62.22 108 ASN A C 1
ATOM 824 O O . ASN A 1 108 ? 16.653 0.867 -14.707 1.00 62.22 108 ASN A O 1
ATOM 828 N N . ASP A 1 109 ? 15.788 0.733 -12.631 1.00 73.12 109 ASP A N 1
ATOM 829 C CA . ASP A 1 109 ? 14.794 1.773 -12.845 1.00 73.12 109 ASP A CA 1
ATOM 830 C C . ASP A 1 109 ? 15.513 3.087 -13.193 1.00 73.12 109 ASP A C 1
ATOM 832 O O . ASP A 1 109 ? 16.667 3.327 -12.811 1.00 73.12 109 ASP A O 1
ATOM 836 N N . THR A 1 110 ? 14.858 3.964 -13.950 1.00 82.88 110 THR A N 1
ATOM 837 C CA . THR A 1 110 ? 15.393 5.319 -14.083 1.00 82.88 110 THR A CA 1
ATOM 838 C C . THR A 1 110 ? 15.140 6.064 -12.783 1.00 82.88 110 THR A C 1
ATOM 840 O O . THR A 1 110 ? 14.153 5.814 -12.085 1.00 82.88 110 THR A O 1
ATOM 843 N N . GLU A 1 111 ? 16.021 7.005 -12.456 1.00 86.62 111 GLU A N 1
ATOM 844 C CA . GLU A 1 111 ? 15.817 7.853 -11.286 1.00 86.62 111 GLU A CA 1
ATOM 845 C C . GLU A 1 111 ? 14.462 8.570 -11.338 1.00 86.62 111 GLU A C 1
ATOM 847 O O . GLU A 1 111 ? 13.762 8.632 -10.331 1.00 86.62 111 GLU A O 1
ATOM 852 N N . ASP A 1 112 ? 14.056 9.024 -12.525 1.00 89.56 112 ASP A N 1
ATOM 853 C CA . ASP A 1 112 ? 12.766 9.679 -12.740 1.00 89.56 112 ASP A CA 1
ATOM 854 C C . ASP A 1 112 ? 11.584 8.748 -12.451 1.00 89.56 112 ASP A C 1
ATOM 856 O O . ASP A 1 112 ? 10.634 9.158 -11.785 1.00 89.56 112 ASP A O 1
ATOM 860 N N . LYS A 1 113 ? 11.652 7.480 -12.881 1.00 91.81 113 LYS A N 1
ATOM 861 C CA . LYS A 1 113 ? 10.610 6.484 -12.594 1.00 91.81 113 LYS A CA 1
ATOM 862 C C . LYS A 1 113 ? 10.525 6.172 -11.104 1.00 91.81 113 LYS A C 1
ATOM 864 O O . LYS A 1 113 ? 9.427 6.152 -10.550 1.00 91.81 113 LYS A O 1
ATOM 869 N N . LEU A 1 114 ? 11.663 5.955 -10.439 1.00 92.69 114 LEU A N 1
ATOM 870 C CA . LEU A 1 114 ? 11.670 5.695 -8.997 1.00 92.69 114 LEU A CA 1
ATOM 871 C C . LEU A 1 114 ? 11.140 6.906 -8.221 1.00 92.69 114 LEU A C 1
ATOM 873 O O . LEU A 1 114 ? 10.307 6.741 -7.332 1.00 92.69 114 LEU A O 1
ATOM 877 N N . ARG A 1 115 ? 11.570 8.119 -8.584 1.00 95.88 115 ARG A N 1
ATOM 878 C CA . ARG A 1 115 ? 11.068 9.371 -8.005 1.00 95.88 115 ARG A CA 1
ATOM 879 C C . ARG A 1 115 ? 9.557 9.482 -8.173 1.00 95.88 115 ARG A C 1
ATOM 881 O O . ARG A 1 115 ? 8.863 9.688 -7.184 1.00 95.88 115 ARG A O 1
ATOM 888 N N . GLN A 1 116 ? 9.047 9.299 -9.390 1.00 95.94 116 GLN A N 1
ATOM 889 C CA . GLN A 1 116 ? 7.613 9.350 -9.669 1.00 95.94 116 GLN A CA 1
ATOM 890 C C . GLN A 1 116 ? 6.840 8.316 -8.839 1.00 95.94 116 GLN A C 1
ATOM 892 O O . GLN A 1 116 ? 5.818 8.649 -8.243 1.00 95.94 116 GLN A O 1
ATOM 897 N N . GLY A 1 117 ? 7.340 7.080 -8.752 1.00 96.19 117 GLY A N 1
ATOM 898 C CA . GLY A 1 117 ? 6.735 6.031 -7.931 1.00 96.19 117 GLY A CA 1
ATOM 899 C C . GLY A 1 117 ? 6.705 6.383 -6.440 1.00 96.19 117 GLY A C 1
ATOM 900 O O . GLY A 1 117 ? 5.673 6.212 -5.794 1.00 96.19 117 GLY A O 1
ATOM 901 N N . LEU A 1 118 ? 7.804 6.917 -5.900 1.00 96.94 118 LEU A N 1
ATOM 902 C CA . LEU A 1 118 ? 7.895 7.371 -4.507 1.00 96.94 118 LEU A CA 1
ATOM 903 C C . LEU A 1 118 ? 6.951 8.545 -4.215 1.00 96.94 118 LEU A C 1
ATOM 905 O O . LEU A 1 118 ? 6.323 8.566 -3.161 1.00 96.94 118 LEU A O 1
ATOM 909 N N . GLU A 1 119 ? 6.825 9.505 -5.133 1.00 97.50 119 GLU A N 1
ATOM 910 C CA . GLU A 1 119 ? 5.905 10.639 -4.987 1.00 97.50 119 GLU A CA 1
ATOM 911 C C . GLU A 1 119 ? 4.442 10.191 -4.998 1.00 97.50 119 GLU A C 1
ATOM 913 O O . GLU A 1 119 ? 3.685 10.590 -4.118 1.00 97.50 119 GLU A O 1
ATOM 918 N N . LEU A 1 120 ? 4.052 9.315 -5.930 1.00 97.31 120 LEU A N 1
ATOM 919 C CA . LEU A 1 120 ? 2.696 8.756 -5.978 1.00 97.31 120 LEU A CA 1
ATOM 920 C C . LEU A 1 120 ? 2.374 7.929 -4.729 1.00 97.31 120 LEU A C 1
ATOM 922 O O . LEU A 1 120 ? 1.281 8.034 -4.174 1.00 97.31 120 LEU A O 1
ATOM 926 N N . ALA A 1 121 ? 3.326 7.116 -4.272 1.00 96.50 121 ALA A N 1
ATOM 927 C CA . ALA A 1 121 ? 3.175 6.347 -3.045 1.00 96.50 121 ALA A CA 1
ATOM 928 C C . ALA A 1 121 ? 3.069 7.252 -1.812 1.00 96.50 121 ALA A C 1
ATOM 930 O O . ALA A 1 121 ? 2.258 6.975 -0.934 1.00 96.50 121 ALA A O 1
ATOM 931 N N . SER A 1 122 ? 3.826 8.351 -1.765 1.00 96.81 122 SER A N 1
ATOM 932 C CA . SER A 1 122 ? 3.723 9.359 -0.707 1.00 96.81 122 SER A CA 1
ATOM 933 C C . SER A 1 122 ? 2.366 10.057 -0.711 1.00 96.81 122 SER A C 1
ATOM 935 O O . SER A 1 122 ? 1.723 10.126 0.334 1.00 96.81 122 SER A O 1
ATOM 937 N N . ASP A 1 123 ? 1.875 10.480 -1.878 1.00 96.69 123 ASP A N 1
ATOM 938 C CA . ASP A 1 123 ? 0.543 11.078 -2.000 1.00 96.69 123 ASP A CA 1
ATOM 939 C C . ASP A 1 123 ? -0.551 10.120 -1.526 1.00 96.69 123 ASP A C 1
ATOM 941 O O . ASP A 1 123 ? -1.478 10.539 -0.839 1.00 96.69 123 ASP A O 1
ATOM 945 N N . LEU A 1 124 ? -0.443 8.833 -1.875 1.00 96.56 124 LEU A N 1
ATOM 946 C CA . LEU A 1 124 ? -1.366 7.805 -1.403 1.00 96.56 124 LEU A CA 1
ATOM 947 C C . LEU A 1 124 ? -1.258 7.613 0.116 1.00 96.56 124 LEU A C 1
ATOM 949 O O . LEU A 1 124 ? -2.278 7.591 0.798 1.00 96.56 124 LEU A O 1
ATOM 953 N N . ALA A 1 125 ? -0.039 7.499 0.646 1.00 95.25 125 ALA A N 1
ATOM 954 C CA . ALA A 1 125 ? 0.226 7.255 2.062 1.00 95.25 125 ALA A CA 1
ATOM 955 C C . ALA A 1 125 ? -0.244 8.401 2.970 1.00 95.25 125 ALA A C 1
ATOM 957 O O . ALA A 1 125 ? -0.587 8.172 4.127 1.00 95.25 125 ALA A O 1
ATOM 958 N N . SER A 1 126 ? -0.281 9.633 2.461 1.00 95.31 126 SER A N 1
ATOM 959 C CA . SER A 1 126 ? -0.800 10.790 3.197 1.00 95.31 126 SER A CA 1
ATOM 960 C C . SER A 1 126 ? -2.334 10.852 3.250 1.00 95.31 126 SER A C 1
ATOM 962 O O . SER A 1 126 ? -2.883 11.701 3.955 1.00 95.31 126 SER A O 1
ATOM 964 N N . ILE A 1 127 ? -3.054 9.980 2.533 1.00 96.38 127 ILE A N 1
ATOM 965 C CA . ILE A 1 127 ? -4.519 9.954 2.566 1.00 96.38 127 ILE A CA 1
ATOM 966 C C . ILE A 1 127 ? -4.995 9.226 3.822 1.00 96.38 127 ILE A C 1
ATOM 968 O O . ILE A 1 127 ? -4.914 7.999 3.935 1.00 96.38 127 ILE A O 1
ATOM 972 N N . LYS A 1 128 ? -5.568 10.009 4.738 1.00 95.56 128 LYS A N 1
ATOM 973 C CA . LYS A 1 128 ? -6.178 9.532 5.976 1.00 95.56 128 LYS A CA 1
ATOM 974 C C . LYS A 1 128 ? -7.432 10.330 6.314 1.00 95.56 128 LYS A C 1
ATOM 976 O O . LYS A 1 128 ? -7.398 11.559 6.294 1.00 95.56 128 LYS A O 1
ATOM 981 N N . GLY A 1 129 ? -8.530 9.660 6.656 1.00 95.12 129 GLY A N 1
ATOM 982 C CA . GLY A 1 129 ? -9.766 10.356 7.023 1.00 95.12 129 GLY A CA 1
ATOM 983 C C . GLY A 1 129 ? -11.011 9.480 7.027 1.00 95.12 129 GLY A C 1
ATOM 984 O O . GLY A 1 129 ? -10.921 8.254 7.135 1.00 95.12 129 GLY A O 1
ATOM 985 N N . SER A 1 130 ? -12.181 10.121 6.919 1.00 94.62 130 SER A N 1
ATOM 986 C CA . SER A 1 130 ? -13.446 9.391 6.808 1.00 94.62 130 SER A CA 1
ATOM 987 C C . SER A 1 130 ? -13.474 8.555 5.523 1.00 94.62 130 SER A C 1
ATOM 989 O O . SER A 1 130 ? -12.827 8.936 4.539 1.00 94.62 130 SER A O 1
ATOM 991 N N . PRO A 1 131 ? -14.234 7.447 5.499 1.00 94.62 131 PRO A N 1
ATOM 992 C CA . PRO A 1 131 ? -14.434 6.630 4.309 1.00 94.62 131 PRO A CA 1
ATOM 993 C C . PRO A 1 131 ? -14.686 7.430 3.030 1.00 94.62 131 PRO A C 1
ATOM 995 O O . PRO A 1 131 ? -13.980 7.258 2.040 1.00 94.62 131 PRO A O 1
ATOM 998 N N . GLU A 1 132 ? -15.635 8.361 3.067 1.00 93.19 132 GLU A N 1
ATOM 999 C CA . GLU A 1 132 ? -16.056 9.139 1.903 1.00 93.19 132 GLU A CA 1
ATOM 1000 C C . GLU A 1 132 ? -14.934 10.057 1.406 1.00 93.19 132 GLU A C 1
ATOM 1002 O O . GLU A 1 132 ? -14.652 10.119 0.210 1.00 93.19 132 GLU A O 1
ATOM 1007 N N . GLN A 1 133 ? -14.268 10.756 2.330 1.00 95.50 133 GLN A N 1
ATOM 1008 C CA . GLN A 1 133 ? -13.190 11.690 2.004 1.00 95.50 133 GLN A CA 1
ATOM 1009 C C . GLN A 1 133 ? -11.964 10.962 1.448 1.00 95.50 133 GLN A C 1
ATOM 1011 O O . GLN A 1 133 ? -11.383 11.394 0.451 1.00 95.50 133 GLN A O 1
ATOM 1016 N N . ALA A 1 134 ? -11.576 9.855 2.083 1.00 97.06 134 ALA A N 1
ATOM 1017 C CA . ALA A 1 134 ? -10.395 9.096 1.706 1.00 97.06 134 ALA A CA 1
ATOM 1018 C C . ALA A 1 134 ? -10.587 8.379 0.363 1.00 97.06 134 ALA A C 1
ATOM 1020 O O . ALA A 1 134 ? -9.712 8.470 -0.495 1.00 97.06 134 ALA A O 1
ATOM 1021 N N . LEU A 1 135 ? -11.735 7.729 0.130 1.00 97.12 135 LEU A N 1
ATOM 1022 C CA . LEU A 1 135 ? -12.015 7.061 -1.148 1.00 97.12 135 LEU A CA 1
ATOM 1023 C C . LEU A 1 135 ? -12.019 8.054 -2.319 1.00 97.12 135 LEU A C 1
ATOM 1025 O O . LEU A 1 135 ? -11.434 7.769 -3.364 1.00 97.12 135 LEU A O 1
ATOM 1029 N N . GLU A 1 136 ? -12.608 9.239 -2.137 1.00 97.56 136 GLU A N 1
ATOM 1030 C CA . GLU A 1 136 ? -12.606 10.289 -3.162 1.00 97.56 136 GLU A CA 1
ATOM 1031 C C . GLU A 1 136 ? -11.194 10.833 -3.432 1.00 97.56 136 GLU A C 1
ATOM 1033 O O . GLU A 1 136 ? -10.829 11.081 -4.585 1.00 97.56 136 GLU A O 1
ATOM 1038 N N . ALA A 1 137 ? -10.367 10.989 -2.393 1.00 97.75 137 ALA A N 1
ATOM 1039 C CA . ALA A 1 137 ? -8.971 11.388 -2.552 1.00 97.75 137 ALA A CA 1
ATOM 1040 C C . ALA A 1 137 ? -8.168 10.335 -3.335 1.00 97.75 137 ALA A C 1
ATOM 1042 O O . ALA A 1 137 ? -7.506 10.681 -4.312 1.00 97.75 137 ALA A O 1
ATOM 1043 N N . VAL A 1 138 ? -8.291 9.048 -2.985 1.00 97.62 138 VAL A N 1
ATOM 1044 C CA . VAL A 1 138 ? -7.59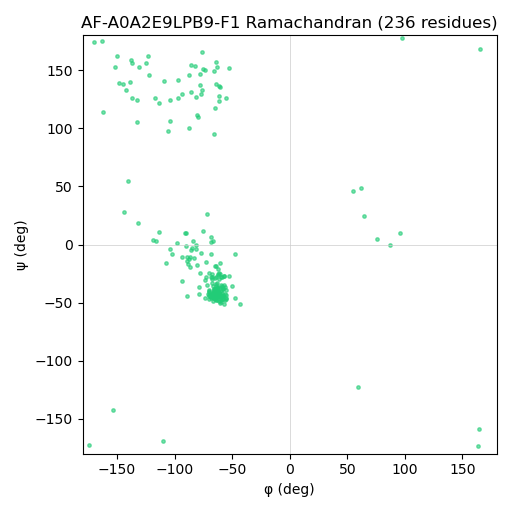6 7.960 -3.699 1.00 97.62 138 VAL A CA 1
ATOM 1045 C C . VAL A 1 138 ? -8.052 7.874 -5.150 1.00 97.62 138 VAL A C 1
ATOM 1047 O O . VAL A 1 138 ? -7.223 7.699 -6.044 1.00 97.62 138 VAL A O 1
ATOM 1050 N N . LYS A 1 139 ? -9.350 8.055 -5.413 1.00 97.75 139 LYS A N 1
ATOM 1051 C CA . LYS A 1 139 ? -9.896 8.077 -6.774 1.00 97.75 139 LYS A CA 1
ATOM 1052 C C . LYS A 1 139 ? -9.245 9.160 -7.632 1.00 97.75 139 LYS A C 1
ATOM 1054 O O . LYS A 1 139 ? -8.859 8.890 -8.770 1.00 97.75 139 LYS A O 1
ATOM 1059 N N . LYS A 1 140 ? -9.082 10.369 -7.085 1.00 97.12 140 LYS A N 1
ATOM 1060 C CA . LYS A 1 140 ? -8.391 11.480 -7.761 1.00 97.12 140 LYS A CA 1
ATOM 1061 C C . LYS A 1 140 ? -6.921 11.163 -8.009 1.00 97.12 140 LYS A C 1
ATOM 1063 O O . LYS A 1 140 ? -6.449 11.385 -9.123 1.00 97.12 140 LYS A O 1
ATOM 1068 N N . THR A 1 141 ? -6.227 10.601 -7.020 1.00 96.44 141 THR A N 1
ATOM 1069 C CA . THR A 1 141 ? -4.820 10.197 -7.153 1.00 96.44 141 THR A CA 1
ATOM 1070 C C . THR A 1 141 ? -4.647 9.166 -8.270 1.00 96.44 141 THR A C 1
ATOM 1072 O O . THR A 1 141 ? -3.853 9.390 -9.183 1.00 96.44 141 THR A O 1
ATOM 1075 N N . LEU A 1 142 ? -5.457 8.099 -8.285 1.00 97.00 142 LEU A N 1
ATOM 1076 C CA . LEU A 1 142 ? -5.435 7.083 -9.346 1.00 97.00 142 LEU A CA 1
ATOM 1077 C C . LEU A 1 142 ? -5.748 7.678 -10.725 1.00 97.00 142 LEU A C 1
ATOM 1079 O O . LEU A 1 142 ? -5.043 7.390 -11.690 1.00 97.00 142 LEU A O 1
ATOM 1083 N N . ALA A 1 143 ? -6.763 8.541 -10.827 1.00 95.69 143 ALA A N 1
ATOM 1084 C CA . ALA A 1 143 ? -7.128 9.181 -12.089 1.00 95.69 143 ALA A CA 1
ATO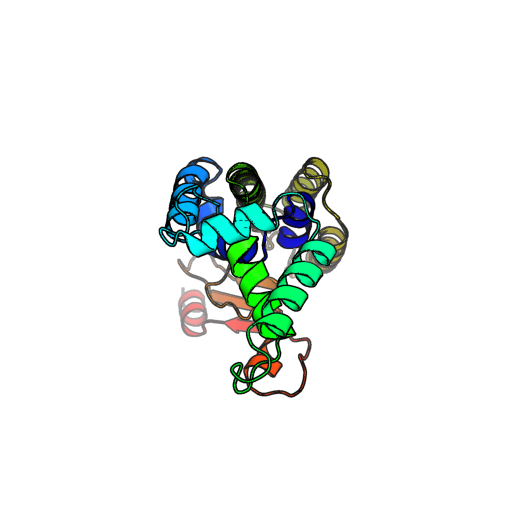M 1085 C C . ALA A 1 143 ? -5.999 10.069 -12.637 1.00 95.69 143 ALA A C 1
ATOM 1087 O O . ALA A 1 143 ? -5.710 10.020 -13.831 1.00 95.69 143 ALA A O 1
ATOM 1088 N N . SER A 1 144 ? -5.330 10.837 -11.771 1.00 94.44 144 SER A N 1
ATOM 1089 C CA . SER A 1 144 ? -4.199 11.689 -12.164 1.00 94.44 144 SER A CA 1
ATOM 1090 C C . SER A 1 144 ? -2.988 10.894 -12.659 1.00 94.44 144 SER A C 1
ATOM 1092 O O . SER A 1 144 ? -2.260 11.367 -13.529 1.00 94.44 144 SER A O 1
ATOM 1094 N N . ALA A 1 145 ? -2.814 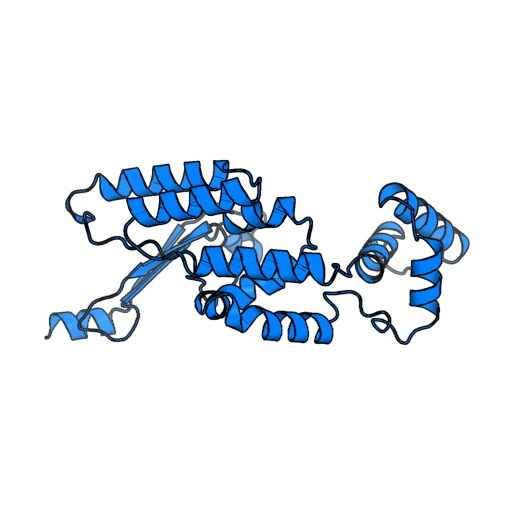9.668 -12.160 1.00 93.50 145 ALA A N 1
ATOM 1095 C CA . ALA A 1 145 ? -1.769 8.743 -12.587 1.00 93.50 145 ALA A CA 1
ATOM 1096 C C . ALA A 1 145 ? -2.158 7.892 -13.813 1.00 93.50 145 ALA A C 1
ATOM 1098 O O . ALA A 1 145 ? -1.337 7.113 -14.292 1.00 93.50 145 ALA A O 1
ATOM 1099 N N . GLY A 1 146 ? -3.397 7.991 -14.315 1.00 93.69 146 GLY A N 1
ATOM 1100 C CA . GLY A 1 146 ? -3.903 7.099 -15.367 1.00 93.69 146 GLY A CA 1
ATOM 1101 C C . GLY A 1 146 ? -4.009 5.633 -14.924 1.00 93.69 146 GLY A C 1
ATOM 1102 O O . GLY A 1 146 ? -3.939 4.729 -15.754 1.00 93.69 146 GLY A O 1
ATOM 1103 N N . ALA A 1 147 ? -4.138 5.392 -13.619 1.00 96.06 147 ALA A N 1
ATOM 1104 C CA . ALA A 1 147 ? -4.147 4.066 -13.016 1.00 96.06 147 ALA A CA 1
ATOM 1105 C C . ALA A 1 147 ? -5.526 3.387 -13.090 1.00 96.06 147 ALA A C 1
ATOM 1107 O O . ALA A 1 147 ? -6.574 4.041 -13.097 1.00 96.06 147 ALA A O 1
ATOM 1108 N N . ASN A 1 148 ? -5.522 2.051 -13.089 1.00 95.75 148 ASN A N 1
ATOM 1109 C CA . ASN A 1 148 ? -6.737 1.240 -12.990 1.00 95.75 148 ASN A CA 1
ATOM 1110 C C . ASN A 1 148 ? -7.430 1.464 -11.622 1.00 95.75 148 ASN A C 1
ATOM 1112 O O . ASN A 1 148 ? -6.768 1.530 -10.584 1.00 95.75 148 ASN A O 1
ATOM 1116 N N . GLN A 1 149 ? -8.765 1.573 -11.624 1.00 96.06 149 GLN A N 1
ATOM 1117 C CA . GLN A 1 149 ? -9.578 1.856 -10.430 1.00 96.06 149 GLN A CA 1
ATOM 1118 C C . GLN A 1 149 ? -10.315 0.632 -9.859 1.00 96.06 149 GLN A C 1
ATOM 1120 O O . GLN A 1 149 ? -10.882 0.721 -8.775 1.00 96.06 149 GLN A O 1
ATOM 1125 N N . ASP A 1 150 ? -10.251 -0.538 -10.495 1.00 96.19 150 ASP A N 1
ATOM 1126 C CA . ASP A 1 150 ? -10.994 -1.741 -10.098 1.00 96.19 150 ASP A CA 1
ATOM 1127 C C . ASP A 1 150 ? -10.668 -2.179 -8.663 1.00 96.19 150 ASP A C 1
ATOM 1129 O O . ASP A 1 150 ? -11.527 -2.685 -7.938 1.00 96.19 150 ASP A O 1
ATOM 1133 N N . ALA A 1 151 ? -9.408 -2.016 -8.242 1.00 93.44 151 ALA A N 1
ATOM 1134 C CA . ALA A 1 151 ? -8.984 -2.311 -6.876 1.00 93.44 151 ALA A CA 1
ATOM 1135 C C . ALA A 1 151 ? -9.643 -1.370 -5.857 1.00 93.44 151 ALA A C 1
ATOM 1137 O O . ALA A 1 151 ? -10.073 -1.828 -4.797 1.00 93.44 151 ALA A O 1
ATOM 1138 N N . LEU A 1 152 ? -9.757 -0.081 -6.195 1.00 96.19 152 LEU A N 1
ATOM 1139 C CA . LEU A 1 152 ? -10.459 0.902 -5.376 1.00 96.19 152 LEU A CA 1
ATOM 1140 C C . LEU A 1 152 ? -11.959 0.604 -5.341 1.00 96.19 152 LEU A C 1
ATOM 1142 O O . LEU A 1 152 ? -12.535 0.596 -4.261 1.00 96.19 152 LEU A O 1
ATOM 1146 N N . ASP A 1 153 ? -12.574 0.277 -6.476 1.00 96.31 153 ASP A N 1
ATOM 1147 C CA . ASP A 1 153 ? -14.006 -0.029 -6.554 1.00 96.31 153 ASP A CA 1
ATOM 1148 C C . ASP A 1 153 ? -14.378 -1.263 -5.723 1.00 96.31 153 ASP A C 1
ATOM 1150 O O . ASP A 1 153 ? -15.405 -1.286 -5.041 1.00 96.31 153 ASP A O 1
ATOM 1154 N N . ARG A 1 154 ? -13.539 -2.308 -5.743 1.00 94.38 154 ARG A N 1
ATOM 1155 C CA . ARG A 1 154 ? -13.722 -3.478 -4.867 1.00 94.38 154 ARG A CA 1
ATOM 1156 C C . ARG A 1 154 ? -13.590 -3.103 -3.395 1.00 94.38 154 ARG A C 1
ATOM 1158 O O . ARG A 1 154 ? -14.375 -3.590 -2.588 1.00 94.38 154 ARG A O 1
ATOM 1165 N N . PHE A 1 155 ? -12.619 -2.261 -3.051 1.00 94.44 155 PHE A N 1
ATOM 1166 C CA . PHE A 1 155 ? -12.416 -1.817 -1.676 1.00 94.44 155 PHE A CA 1
ATOM 1167 C C . PHE A 1 155 ? -13.574 -0.942 -1.181 1.00 94.44 155 PHE A C 1
ATOM 1169 O O . PHE A 1 155 ? -14.103 -1.201 -0.105 1.00 94.44 155 PHE A O 1
ATOM 1176 N N . ALA A 1 156 ? -14.039 0.008 -1.995 1.00 95.00 156 ALA A N 1
ATOM 1177 C CA . ALA A 1 156 ? -15.181 0.866 -1.691 1.00 95.00 156 ALA A CA 1
ATOM 1178 C C . ALA A 1 156 ? -16.435 0.044 -1.363 1.00 95.00 156 ALA A C 1
ATOM 1180 O O . ALA A 1 156 ? -17.068 0.288 -0.344 1.00 95.00 156 ALA A O 1
ATOM 1181 N N . LYS A 1 157 ? -16.720 -1.018 -2.131 1.00 93.88 157 LYS A N 1
ATOM 1182 C CA . LYS A 1 157 ? -17.838 -1.934 -1.835 1.00 93.88 157 LYS A CA 1
ATOM 1183 C C . LYS A 1 157 ? -17.729 -2.599 -0.462 1.00 93.88 157 LYS A C 1
ATOM 1185 O O . LYS A 1 157 ? -18.745 -2.792 0.194 1.00 93.88 157 LYS A O 1
ATOM 1190 N N . VAL A 1 158 ? -16.523 -2.977 -0.032 1.00 90.75 158 VAL A N 1
ATOM 1191 C CA . VAL A 1 158 ? -16.312 -3.552 1.310 1.00 90.75 158 VAL A CA 1
ATOM 1192 C C . VAL A 1 158 ? -16.591 -2.502 2.381 1.00 90.75 158 VAL A C 1
ATOM 1194 O O . VAL A 1 158 ? -17.281 -2.792 3.353 1.00 90.75 158 VAL A O 1
ATOM 1197 N N . ILE A 1 159 ? -16.100 -1.279 2.183 1.00 92.25 159 ILE A N 1
ATOM 1198 C CA . ILE A 1 159 ? -16.318 -0.176 3.119 1.00 92.25 159 ILE A CA 1
ATOM 1199 C C . ILE A 1 159 ? -17.799 0.212 3.202 1.00 92.25 159 ILE A C 1
ATOM 1201 O O . ILE A 1 159 ? -18.305 0.381 4.307 1.00 92.25 159 ILE A O 1
ATOM 1205 N N . ASP A 1 160 ? -18.520 0.257 2.082 1.00 90.69 160 ASP A N 1
ATOM 1206 C CA . ASP A 1 160 ? -19.960 0.547 2.054 1.00 90.69 160 ASP A CA 1
ATOM 1207 C C . ASP A 1 160 ? -20.769 -0.474 2.867 1.00 90.69 160 ASP A C 1
ATOM 1209 O O . ASP A 1 160 ? -21.686 -0.102 3.602 1.00 90.69 160 ASP A O 1
ATOM 1213 N N . LEU A 1 161 ? -20.406 -1.761 2.790 1.00 89.12 161 LEU A N 1
ATOM 1214 C CA . LEU A 1 161 ? -21.035 -2.814 3.594 1.00 89.12 161 LEU A CA 1
ATOM 1215 C C . LEU A 1 161 ? -20.794 -2.622 5.096 1.00 89.12 161 LEU A C 1
ATOM 1217 O O . LEU A 1 161 ? -21.672 -2.942 5.891 1.00 89.12 161 LEU A O 1
ATOM 1221 N N . MET A 1 162 ? -19.629 -2.098 5.486 1.00 86.38 162 MET A N 1
ATOM 1222 C CA . MET A 1 162 ? -19.296 -1.844 6.890 1.00 86.38 162 MET A CA 1
ATOM 1223 C C . MET A 1 162 ? -19.951 -0.565 7.417 1.00 86.38 162 MET A C 1
ATOM 1225 O O . MET A 1 162 ? -20.477 -0.558 8.522 1.00 86.38 162 MET A O 1
ATOM 1229 N N . VAL A 1 163 ? -19.953 0.517 6.637 1.00 84.38 163 VAL A N 1
ATOM 1230 C CA . VAL A 1 163 ? -20.555 1.806 7.034 1.00 84.38 163 VAL A CA 1
ATOM 1231 C C . VAL A 1 163 ? -22.085 1.727 7.091 1.00 84.38 163 VAL A C 1
ATOM 1233 O O . VAL A 1 163 ? -22.717 2.495 7.819 1.00 84.38 163 VAL A O 1
ATOM 1236 N N . GLY A 1 164 ? -22.688 0.789 6.353 1.00 79.75 164 GLY A N 1
ATOM 1237 C CA . GLY A 1 164 ? -24.113 0.475 6.450 1.00 79.75 164 GLY A CA 1
ATOM 1238 C C . GLY A 1 164 ? -24.539 -0.106 7.804 1.00 79.75 164 GLY A C 1
ATOM 1239 O O . GLY A 1 164 ? -25.728 -0.058 8.124 1.00 79.75 164 GLY A O 1
ATOM 1240 N N . ASP A 1 165 ? -23.598 -0.614 8.604 1.00 81.44 165 ASP A N 1
ATOM 1241 C CA . ASP A 1 165 ? -23.841 -1.081 9.969 1.00 81.44 165 ASP A CA 1
ATOM 1242 C C . ASP A 1 165 ? -23.847 0.104 10.953 1.00 81.44 165 ASP A C 1
ATOM 1244 O O . ASP A 1 165 ? -22.910 0.909 11.012 1.00 81.44 165 ASP A O 1
ATOM 1248 N N . SER A 1 166 ? -24.915 0.226 11.746 1.00 74.81 166 SER A N 1
ATOM 1249 C CA . SER A 1 166 ? -25.067 1.304 12.726 1.00 74.81 166 SER A CA 1
ATOM 1250 C C . SER A 1 166 ? -23.981 1.299 13.797 1.00 74.81 166 SER A C 1
ATOM 1252 O O . SER A 1 166 ? -23.623 2.374 14.280 1.00 74.81 166 SER A O 1
ATOM 1254 N N . ASP A 1 167 ? -23.438 0.128 14.134 1.00 79.19 167 ASP A N 1
ATOM 1255 C CA . ASP A 1 167 ? -22.442 -0.012 15.199 1.00 79.19 167 ASP A CA 1
ATOM 1256 C C . ASP A 1 167 ? -21.044 0.430 14.741 1.00 79.19 167 ASP A C 1
ATOM 1258 O O . ASP A 1 167 ? -20.235 0.874 15.554 1.00 79.19 167 ASP A O 1
ATOM 1262 N N . ALA A 1 168 ? -20.768 0.386 13.434 1.00 74.94 168 ALA A N 1
ATOM 1263 C CA . ALA A 1 168 ? -19.491 0.799 12.849 1.00 74.94 168 ALA A CA 1
ATOM 1264 C C . ALA A 1 168 ? -19.479 2.267 12.383 1.00 74.94 168 ALA A C 1
ATOM 1266 O O . ALA A 1 168 ? -18.422 2.829 12.062 1.00 74.94 168 ALA A O 1
ATOM 1267 N N . LYS A 1 169 ? -20.647 2.918 12.341 1.00 74.44 169 LYS A N 1
ATOM 1268 C CA . LYS A 1 169 ? -20.787 4.276 11.815 1.00 74.44 169 LYS A CA 1
ATOM 1269 C C . LYS A 1 169 ? -19.964 5.281 12.626 1.00 74.44 169 LYS A C 1
ATOM 1271 O O . LYS A 1 169 ? -20.145 5.443 13.828 1.00 74.44 169 LYS A O 1
ATOM 1276 N N . GLY A 1 170 ? -19.075 5.997 11.938 1.00 78.94 170 GLY A N 1
ATOM 1277 C CA . GLY A 1 170 ? -18.191 6.995 12.551 1.00 78.94 170 GLY A CA 1
ATOM 1278 C C . GLY A 1 170 ? -17.007 6.413 13.333 1.00 78.94 170 GLY A C 1
ATOM 1279 O O . GLY A 1 170 ? -16.255 7.183 13.923 1.00 78.94 170 GLY A O 1
ATOM 1280 N N . GLN A 1 171 ? -16.819 5.088 13.324 1.00 86.38 171 GLN A N 1
ATOM 1281 C CA . GLN A 1 171 ? -15.694 4.416 13.988 1.00 86.38 171 GLN A CA 1
ATOM 1282 C C . GLN A 1 171 ? -14.585 3.988 13.015 1.00 86.38 171 GLN A C 1
ATOM 1284 O O . GLN A 1 171 ? -13.517 3.559 13.443 1.00 86.38 171 GLN A O 1
ATOM 1289 N N . ILE A 1 172 ? -14.822 4.111 11.705 1.00 91.94 172 ILE A N 1
ATOM 1290 C CA . ILE A 1 172 ? -13.871 3.724 10.660 1.00 91.94 172 ILE A CA 1
ATOM 1291 C C . ILE A 1 172 ? -13.099 4.954 10.187 1.00 91.94 172 ILE A C 1
ATOM 1293 O O . ILE A 1 172 ? -13.686 5.944 9.752 1.00 91.94 172 ILE A O 1
ATOM 1297 N N . ILE A 1 173 ? -11.774 4.850 10.221 1.00 93.94 173 ILE A N 1
ATOM 1298 C CA . ILE A 1 173 ? -10.848 5.776 9.574 1.00 93.94 173 ILE A CA 1
ATOM 1299 C C . ILE A 1 173 ? -10.087 4.963 8.535 1.00 93.94 173 ILE A C 1
ATOM 1301 O O . ILE A 1 173 ? -9.513 3.926 8.863 1.00 93.94 173 ILE A O 1
ATOM 1305 N N . LEU A 1 174 ? -10.087 5.424 7.287 1.00 95.44 174 LEU A N 1
ATOM 1306 C CA . LEU A 1 174 ? -9.229 4.843 6.263 1.00 95.44 174 LEU A CA 1
ATOM 1307 C C . LEU A 1 174 ? -7.865 5.516 6.337 1.00 95.44 174 LEU A C 1
ATOM 1309 O O . LEU A 1 174 ? -7.789 6.743 6.380 1.00 95.44 174 LEU A O 1
ATOM 1313 N N . ASP A 1 175 ? -6.812 4.708 6.352 1.00 94.44 175 ASP A N 1
ATOM 1314 C CA . ASP A 1 175 ? -5.420 5.144 6.381 1.00 94.44 175 ASP A CA 1
ATOM 1315 C C . ASP A 1 175 ? -4.648 4.352 5.322 1.00 94.44 175 ASP A C 1
ATOM 1317 O O . ASP A 1 175 ? -4.404 3.155 5.477 1.00 94.44 175 ASP A O 1
ATOM 1321 N N . PHE A 1 176 ? -4.316 5.008 4.211 1.00 93.62 176 PHE A N 1
ATOM 1322 C CA . PHE A 1 176 ? -3.593 4.385 3.099 1.00 93.62 176 PHE A CA 1
ATOM 1323 C C . PHE A 1 176 ? -2.068 4.399 3.295 1.00 93.62 176 PHE A C 1
ATOM 1325 O O . PHE A 1 176 ? -1.346 3.837 2.469 1.00 93.62 176 PHE A O 1
ATOM 1332 N N . GLY A 1 177 ? -1.578 5.003 4.383 1.00 90.94 177 GLY A N 1
ATOM 1333 C CA . GLY A 1 177 ? -0.195 4.903 4.851 1.00 90.94 177 GLY A CA 1
ATOM 1334 C C . GLY A 1 177 ? 0.033 3.735 5.812 1.00 90.94 177 GLY A C 1
ATOM 1335 O O . GLY A 1 177 ? 1.181 3.392 6.098 1.00 90.94 177 GLY A O 1
ATOM 1336 N N . LEU A 1 178 ? -1.041 3.094 6.288 1.00 88.25 178 LEU A N 1
ATOM 1337 C CA . LEU A 1 178 ? -0.954 1.949 7.185 1.00 88.25 178 LEU A CA 1
ATOM 1338 C C . LEU A 1 178 ? -0.284 0.764 6.480 1.00 88.25 178 LEU A C 1
ATOM 1340 O O . LEU A 1 178 ? -0.810 0.203 5.519 1.00 88.25 178 LEU A O 1
ATOM 1344 N N . VAL A 1 179 ? 0.863 0.346 7.010 1.00 77.94 179 VAL A N 1
ATOM 1345 C CA . VAL A 1 179 ? 1.549 -0.892 6.635 1.00 77.94 179 VAL A CA 1
ATOM 1346 C C . VAL A 1 179 ? 2.033 -1.570 7.910 1.00 77.94 179 VAL A C 1
ATOM 1348 O O . VAL A 1 179 ? 2.733 -0.968 8.722 1.00 77.94 179 VAL A O 1
ATOM 1351 N N . HIS A 1 180 ? 1.675 -2.839 8.094 1.00 71.25 180 HIS A N 1
ATOM 1352 C CA . HIS A 1 180 ? 2.238 -3.645 9.172 1.00 71.25 180 HIS A CA 1
ATOM 1353 C C . HIS A 1 180 ? 3.643 -4.133 8.806 1.00 71.25 180 HIS A C 1
ATOM 1355 O O . HIS A 1 180 ? 3.906 -4.502 7.664 1.00 71.25 180 HIS A O 1
ATOM 1361 N N . GLY A 1 181 ? 4.529 -4.252 9.799 1.00 60.91 181 GLY A N 1
ATOM 1362 C CA . GLY A 1 181 ? 5.880 -4.809 9.618 1.00 60.91 181 GLY A CA 1
ATOM 1363 C C . GLY A 1 181 ? 5.926 -6.302 9.251 1.00 60.91 181 GLY A C 1
ATOM 1364 O O . GLY A 1 181 ? 7.005 -6.879 9.152 1.00 60.91 181 GLY A O 1
ATOM 1365 N N . LEU A 1 182 ? 4.769 -6.946 9.070 1.00 60.53 182 LEU A N 1
ATOM 1366 C CA . LEU A 1 182 ? 4.641 -8.357 8.731 1.00 60.53 182 LEU A CA 1
ATOM 1367 C C . LEU A 1 182 ? 4.286 -8.499 7.248 1.00 60.53 182 LEU A C 1
ATOM 1369 O O . LEU A 1 182 ? 3.148 -8.276 6.840 1.00 60.53 182 LEU A O 1
ATOM 1373 N N . ALA A 1 183 ? 5.263 -8.923 6.448 1.00 64.19 183 ALA A N 1
ATOM 1374 C CA . ALA A 1 183 ? 5.166 -9.024 4.989 1.00 64.19 183 ALA A CA 1
ATOM 1375 C C . ALA A 1 183 ? 4.200 -10.113 4.462 1.00 64.19 183 ALA A C 1
ATOM 1377 O O . ALA A 1 183 ? 4.175 -10.373 3.261 1.00 64.19 183 ALA A O 1
ATOM 1378 N N . TYR A 1 184 ? 3.431 -10.784 5.330 1.00 68.19 184 TYR A N 1
ATOM 1379 C CA . TYR A 1 184 ? 2.502 -11.844 4.918 1.00 68.19 184 TYR A CA 1
ATOM 1380 C C . TYR A 1 184 ? 1.100 -11.335 4.554 1.00 68.19 184 TYR A C 1
ATOM 1382 O O . TYR A 1 184 ? 0.325 -12.086 3.962 1.00 68.19 184 TYR A O 1
ATOM 1390 N N . TYR A 1 185 ? 0.749 -10.092 4.898 1.00 78.25 185 TYR A N 1
ATOM 1391 C CA . TYR A 1 185 ? -0.529 -9.514 4.487 1.00 78.25 185 TYR A CA 1
ATOM 1392 C C . TYR A 1 185 ? -0.487 -9.110 3.013 1.00 78.25 185 TYR A C 1
ATOM 1394 O O . TYR A 1 185 ? 0.452 -8.461 2.556 1.00 78.25 185 TYR A O 1
ATOM 1402 N N . ASN A 1 186 ? -1.524 -9.480 2.266 1.00 82.62 186 ASN A N 1
ATOM 1403 C CA . ASN A 1 186 ? -1.616 -9.245 0.825 1.00 82.62 186 ASN A CA 1
ATOM 1404 C C . ASN A 1 186 ? -2.963 -8.639 0.394 1.00 82.62 186 ASN A C 1
ATOM 1406 O O . ASN A 1 186 ? -3.321 -8.695 -0.780 1.00 82.62 186 ASN A O 1
ATOM 1410 N N . GLY A 1 187 ? -3.712 -8.056 1.331 1.00 86.62 187 GLY A N 1
ATOM 1411 C CA . GLY A 1 187 ? -4.981 -7.382 1.069 1.00 86.62 187 GLY A CA 1
ATOM 1412 C C . GLY A 1 187 ? -5.279 -6.305 2.108 1.00 86.62 187 GLY A C 1
ATOM 1413 O O . GLY A 1 187 ? -4.374 -5.599 2.542 1.00 86.62 187 GLY A O 1
ATOM 1414 N N . VAL A 1 188 ? -6.551 -6.170 2.492 1.00 89.38 188 VAL A N 1
ATOM 1415 C CA . VAL A 1 188 ? -6.968 -5.230 3.545 1.00 89.38 188 VAL A CA 1
ATOM 1416 C C . VAL A 1 188 ? -6.293 -5.597 4.863 1.00 89.38 188 VAL A C 1
ATOM 1418 O O . VAL A 1 188 ? -6.266 -6.772 5.232 1.00 89.38 188 VAL A O 1
ATOM 1421 N N . ILE A 1 189 ? -5.796 -4.585 5.566 1.00 91.88 189 ILE A N 1
ATOM 1422 C CA . ILE A 1 189 ? -5.335 -4.665 6.950 1.00 91.88 189 ILE A CA 1
ATOM 1423 C C . ILE A 1 189 ? -6.070 -3.618 7.781 1.00 91.88 189 ILE A C 1
ATOM 1425 O O . ILE A 1 189 ? -6.569 -2.632 7.236 1.00 91.88 189 ILE A O 1
ATOM 1429 N N . PHE A 1 190 ? -6.155 -3.840 9.086 1.00 92.25 190 PHE A N 1
ATOM 1430 C CA . PHE A 1 190 ? -6.785 -2.906 10.008 1.00 92.25 190 PHE A CA 1
ATOM 1431 C C . PHE A 1 190 ? -6.176 -3.003 11.402 1.00 92.25 190 PHE A C 1
ATOM 1433 O O . PHE A 1 190 ? -5.730 -4.066 11.837 1.00 92.25 190 PHE A O 1
ATOM 1440 N N . GLU A 1 191 ? -6.243 -1.890 12.123 1.00 93.12 191 GLU A N 1
ATOM 1441 C CA . GLU A 1 191 ? -5.913 -1.796 13.538 1.00 93.12 191 GLU A CA 1
ATOM 1442 C C . GLU A 1 191 ? -7.117 -1.262 14.313 1.00 93.12 191 GLU A C 1
ATOM 1444 O O . GLU A 1 191 ? -7.874 -0.420 13.829 1.00 93.12 191 GLU A O 1
ATOM 1449 N N . VAL A 1 192 ? -7.279 -1.745 15.539 1.00 92.38 192 VAL A N 1
ATOM 1450 C CA . VAL A 1 192 ? -8.262 -1.263 16.503 1.00 92.38 192 VAL A CA 1
ATOM 1451 C C . VAL A 1 192 ? -7.514 -0.430 17.531 1.00 92.38 192 VAL A C 1
ATOM 1453 O O . VAL A 1 192 ? -6.584 -0.910 18.173 1.00 92.38 192 VAL A O 1
ATOM 1456 N N . SER A 1 193 ? -7.926 0.817 17.712 1.00 91.44 193 SER A N 1
ATOM 1457 C CA . SER A 1 193 ? -7.336 1.736 18.688 1.00 91.44 193 SER A CA 1
ATOM 1458 C C . SER A 1 193 ? -8.404 2.247 19.647 1.00 91.44 193 SER A C 1
ATOM 1460 O O . SER A 1 193 ? -9.601 2.143 19.379 1.00 91.44 193 SER A O 1
ATOM 1462 N N . HIS A 1 194 ? -7.979 2.782 20.790 1.00 90.94 194 HIS A N 1
ATOM 1463 C CA . HIS A 1 194 ? -8.891 3.380 21.756 1.00 90.94 194 HIS A CA 1
ATOM 1464 C C . HIS A 1 194 ? -8.237 4.585 22.440 1.00 90.94 194 HIS A C 1
ATOM 1466 O O . HIS A 1 194 ? -7.083 4.476 22.843 1.00 90.94 194 HIS A O 1
ATOM 1472 N N . PRO A 1 195 ? -8.948 5.710 22.664 1.00 89.75 195 PRO A N 1
ATOM 1473 C CA . PRO A 1 195 ? -8.345 6.940 23.196 1.00 89.75 195 PRO A CA 1
ATOM 1474 C C . PRO A 1 195 ? -7.635 6.794 24.551 1.00 89.75 195 PRO A C 1
ATOM 1476 O O . PRO A 1 195 ? -6.717 7.549 24.852 1.00 89.75 195 PRO A O 1
ATOM 1479 N N . LYS A 1 196 ? -8.056 5.829 25.380 1.00 90.06 196 LYS A N 1
ATOM 1480 C CA . LYS A 1 196 ? -7.425 5.527 26.681 1.00 90.06 196 LYS A CA 1
ATOM 1481 C C . LYS A 1 196 ? -6.164 4.648 26.582 1.00 90.06 196 LYS A C 1
ATOM 1483 O O . LYS A 1 196 ? -5.584 4.323 27.612 1.00 90.06 196 LYS A O 1
ATOM 1488 N N . TRP A 1 197 ? -5.753 4.223 25.388 1.00 90.50 197 TRP A N 1
ATOM 1489 C CA . TRP A 1 197 ? -4.622 3.318 25.191 1.00 90.50 197 TRP A CA 1
ATOM 1490 C C . TRP A 1 197 ? -3.702 3.840 24.093 1.00 90.50 197 TRP A C 1
ATOM 1492 O O . TRP A 1 197 ? -4.133 4.089 22.974 1.00 90.50 197 TRP A O 1
ATOM 1502 N N . ALA A 1 198 ? -2.420 4.006 24.414 1.00 85.75 198 ALA A N 1
ATOM 1503 C CA . ALA A 1 198 ? -1.457 4.616 23.497 1.00 85.75 198 ALA A CA 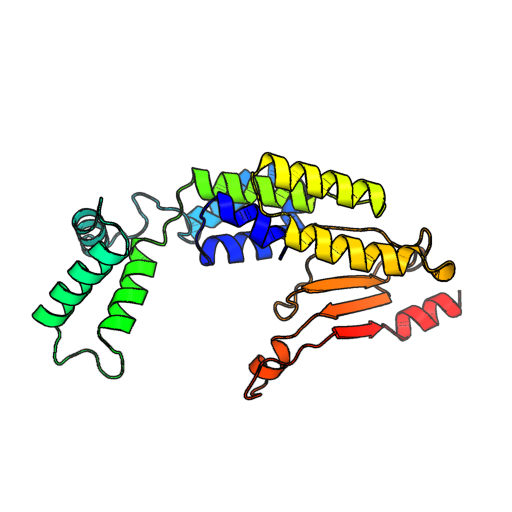1
ATOM 1504 C C . ALA A 1 198 ? -1.072 3.714 22.307 1.00 85.75 198 ALA A C 1
ATOM 1506 O O . ALA A 1 198 ? -0.477 4.197 21.349 1.00 85.75 198 ALA A O 1
ATOM 1507 N N . GLY A 1 199 ? -1.371 2.413 22.374 1.00 86.38 199 GLY A N 1
ATOM 1508 C CA . GLY A 1 199 ? -1.049 1.444 21.327 1.00 86.38 199 GLY A CA 1
ATOM 1509 C C . GLY A 1 199 ? -2.271 0.931 20.568 1.00 86.38 199 GLY A C 1
ATOM 1510 O O . GLY A 1 199 ? -3.395 1.402 20.735 1.00 86.38 199 GLY A O 1
ATOM 1511 N N . THR A 1 200 ? -2.047 -0.111 19.771 1.00 88.31 200 THR A N 1
ATOM 1512 C CA . THR A 1 200 ? -3.132 -0.892 19.176 1.00 88.31 200 THR A CA 1
ATOM 1513 C C . THR A 1 200 ? -3.731 -1.861 20.204 1.00 88.31 200 THR A C 1
ATOM 1515 O O . THR A 1 200 ? -3.011 -2.487 20.989 1.00 88.31 200 THR A O 1
ATOM 1518 N N . LEU A 1 201 ? -5.060 -1.969 20.226 1.00 93.06 201 LEU A N 1
ATOM 1519 C CA . LEU A 1 201 ? -5.802 -2.991 20.970 1.00 93.06 201 LEU A CA 1
ATOM 1520 C C . LEU A 1 201 ? -5.837 -4.323 20.239 1.00 93.06 201 LEU A C 1
ATOM 1522 O O . LEU A 1 201 ? -6.161 -5.344 20.836 1.00 93.06 201 LEU A O 1
ATOM 1526 N N . GLY A 1 202 ? -5.550 -4.318 18.949 1.00 92.38 202 GLY A N 1
ATOM 1527 C CA . GLY A 1 202 ? -5.695 -5.477 18.100 1.00 92.38 202 GLY A CA 1
ATOM 1528 C C . GLY A 1 202 ? -5.648 -5.077 16.646 1.00 92.38 202 GLY A C 1
ATOM 1529 O O . GLY A 1 202 ? -5.726 -3.908 16.285 1.00 92.38 202 GLY A O 1
ATOM 1530 N N . GLY A 1 203 ? -5.531 -6.065 15.790 1.00 92.38 203 GLY A N 1
ATOM 1531 C CA . GLY A 1 203 ? -5.464 -5.827 14.368 1.00 92.38 203 GLY A CA 1
ATOM 1532 C C . GLY A 1 203 ? -5.584 -7.121 13.613 1.00 92.38 203 GLY A C 1
ATOM 1533 O O . GLY A 1 203 ? -5.633 -8.214 14.186 1.00 92.38 203 GLY A O 1
ATOM 1534 N N . GLY A 1 204 ? -5.655 -6.984 12.308 1.00 92.38 204 GLY A N 1
ATOM 1535 C CA . GLY A 1 204 ? -5.860 -8.111 11.438 1.00 92.38 204 GLY A CA 1
ATOM 1536 C C . GLY A 1 204 ? -5.766 -7.712 9.990 1.00 92.38 204 GLY A C 1
ATOM 1537 O O . GLY A 1 204 ? -5.419 -6.586 9.632 1.00 92.38 204 GLY A O 1
ATOM 1538 N N . GLY A 1 205 ? -6.099 -8.668 9.144 1.00 92.31 205 GLY A N 1
ATOM 1539 C CA . GLY A 1 205 ? -6.092 -8.454 7.718 1.00 92.31 205 GLY A CA 1
ATOM 1540 C C . GLY A 1 205 ? -6.122 -9.742 6.932 1.00 92.31 205 GLY A C 1
ATOM 1541 O O . GLY A 1 205 ? -6.278 -10.837 7.477 1.00 92.31 205 GLY A O 1
ATOM 1542 N N . ARG A 1 206 ? -5.979 -9.580 5.623 1.00 91.81 206 ARG A N 1
ATOM 1543 C CA . ARG A 1 206 ? -6.010 -10.652 4.636 1.00 91.81 206 ARG A CA 1
ATOM 1544 C C . ARG A 1 206 ? -4.607 -11.177 4.325 1.00 91.81 206 ARG A C 1
ATOM 1546 O O . ARG A 1 206 ? -3.716 -10.385 4.018 1.00 91.81 206 ARG A O 1
ATOM 1553 N N . TYR A 1 207 ? -4.424 -12.493 4.385 1.00 91.44 207 TYR A N 1
ATOM 1554 C CA . TYR A 1 207 ? -3.129 -13.179 4.288 1.00 91.44 207 TYR A CA 1
ATOM 1555 C C . TYR A 1 207 ? -3.209 -14.469 3.459 1.00 91.44 207 TYR A C 1
ATOM 1557 O O . TYR A 1 207 ? -2.807 -15.550 3.891 1.00 91.44 207 TYR A O 1
ATOM 1565 N N . ASP A 1 208 ? -3.704 -14.367 2.228 1.00 91.12 208 ASP A N 1
ATOM 1566 C CA . ASP A 1 208 ? -3.990 -15.539 1.386 1.00 91.12 208 ASP A CA 1
ATOM 1567 C C . ASP A 1 208 ? -2.738 -16.390 1.082 1.00 91.12 208 ASP A C 1
ATOM 1569 O O . ASP A 1 208 ? -2.821 -17.587 0.806 1.00 91.12 208 ASP A O 1
ATOM 1573 N N . THR A 1 209 ? -1.549 -15.782 1.117 1.00 88.75 209 THR A N 1
ATOM 1574 C CA . THR A 1 209 ? -0.277 -16.441 0.780 1.00 88.75 209 THR A CA 1
ATOM 1575 C C . THR A 1 209 ? 0.381 -17.162 1.955 1.00 88.75 209 THR A C 1
ATOM 1577 O O . THR A 1 209 ? 1.326 -17.925 1.733 1.00 88.75 209 THR A O 1
ATOM 1580 N N . LEU A 1 210 ? -0.101 -16.960 3.187 1.00 88.12 210 LEU A N 1
ATOM 1581 C CA . LEU A 1 210 ? 0.537 -17.480 4.400 1.00 88.12 210 LEU A CA 1
ATOM 1582 C C . LEU A 1 210 ? 0.560 -19.013 4.438 1.00 88.12 210 LEU A C 1
ATOM 1584 O O . LEU A 1 210 ? 1.575 -19.608 4.784 1.00 88.12 210 LEU A O 1
ATOM 1588 N N . SER A 1 211 ? -0.533 -19.659 4.032 1.00 90.25 211 SER A N 1
ATOM 1589 C CA . SER A 1 211 ? -0.650 -21.125 3.975 1.00 90.25 211 SER A CA 1
ATOM 1590 C C . SER A 1 211 ? 0.456 -21.762 3.131 1.00 90.25 211 SER A C 1
ATOM 1592 O O . SER A 1 211 ? 1.126 -22.692 3.579 1.00 90.25 211 SER A O 1
ATOM 1594 N N . ARG A 1 212 ? 0.716 -21.206 1.945 1.00 88.94 212 ARG A N 1
ATOM 1595 C CA . ARG A 1 212 ? 1.814 -21.636 1.072 1.00 88.94 212 ARG A CA 1
ATOM 1596 C C . ARG A 1 212 ? 3.186 -21.362 1.689 1.00 88.94 212 ARG A C 1
ATOM 1598 O O . ARG A 1 212 ? 4.069 -22.209 1.608 1.00 88.94 212 ARG A O 1
ATOM 1605 N N . ALA A 1 213 ? 3.369 -20.206 2.328 1.00 86.00 213 ALA A N 1
ATOM 1606 C CA . ALA A 1 213 ? 4.627 -19.867 3.001 1.00 86.00 213 ALA A CA 1
ATOM 1607 C C . ALA A 1 213 ? 4.969 -20.834 4.155 1.00 86.00 213 ALA A C 1
ATOM 1609 O O . ALA A 1 213 ? 6.141 -21.036 4.456 1.00 86.00 213 ALA A O 1
ATOM 1610 N N . LEU A 1 214 ? 3.95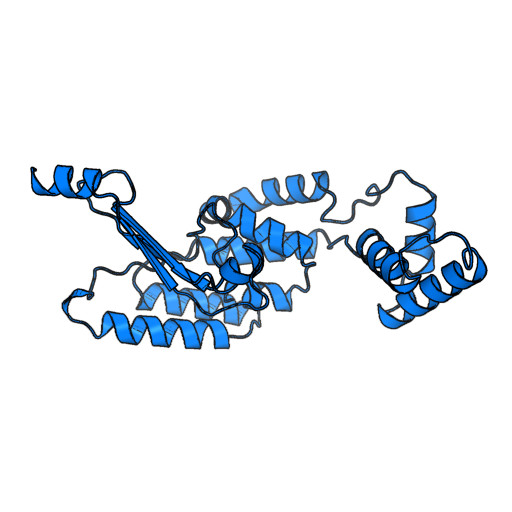7 -21.464 4.761 1.00 89.88 214 LEU A N 1
ATOM 1611 C CA . LEU A 1 214 ? 4.098 -22.461 5.827 1.00 89.88 214 LEU A CA 1
ATOM 1612 C C . LEU A 1 214 ? 4.198 -23.914 5.317 1.00 89.88 214 LEU A C 1
ATOM 1614 O O . LEU A 1 214 ? 4.141 -24.844 6.118 1.00 89.88 214 LEU A O 1
ATOM 1618 N N . GLY A 1 215 ? 4.357 -24.128 4.006 1.00 91.81 215 GLY A N 1
ATOM 1619 C CA . GLY A 1 215 ? 4.525 -25.460 3.409 1.00 91.81 215 GLY A CA 1
ATOM 1620 C C . GLY A 1 215 ? 3.242 -26.093 2.864 1.00 91.81 215 GLY A C 1
ATOM 1621 O O . GLY A 1 215 ? 3.251 -27.266 2.495 1.00 91.81 215 GLY A O 1
ATOM 1622 N N . GLY A 1 216 ? 2.143 -25.337 2.791 1.00 90.44 216 GLY A N 1
ATOM 1623 C CA . GLY A 1 216 ? 0.949 -25.749 2.058 1.00 90.44 216 GLY A CA 1
ATOM 1624 C C . GLY A 1 216 ? 1.208 -25.845 0.551 1.00 90.44 216 GLY A C 1
ATOM 1625 O O . GLY A 1 216 ? 2.013 -25.097 -0.004 1.00 90.44 216 GLY A O 1
ATOM 1626 N N . SER A 1 217 ? 0.498 -26.749 -0.125 1.00 91.19 217 SER A N 1
ATOM 1627 C CA . SER A 1 217 ? 0.611 -26.935 -1.579 1.00 91.19 217 SER A CA 1
ATOM 1628 C C . SER A 1 217 ? 0.066 -25.750 -2.379 1.00 91.19 217 SER A C 1
ATOM 1630 O O . SER A 1 217 ? 0.532 -25.487 -3.484 1.00 91.19 217 SER A O 1
ATOM 1632 N N . GLU A 1 218 ? -0.904 -25.024 -1.823 1.00 91.50 218 GLU A N 1
ATOM 1633 C CA . GLU A 1 218 ? -1.589 -23.916 -2.486 1.00 91.50 218 GLU A CA 1
ATOM 1634 C C . GLU A 1 218 ? -1.789 -22.731 -1.537 1.00 91.50 218 GLU A C 1
ATOM 1636 O O . GLU A 1 218 ? -1.752 -22.869 -0.313 1.00 91.50 218 GLU A O 1
ATOM 1641 N N . ALA A 1 219 ? -1.993 -21.550 -2.123 1.00 90.06 219 ALA A N 1
ATOM 1642 C CA . ALA A 1 219 ? -2.432 -20.374 -1.388 1.00 90.06 219 ALA A CA 1
ATOM 1643 C C . ALA A 1 219 ? -3.937 -20.488 -1.107 1.00 90.06 219 ALA A C 1
ATOM 1645 O O . ALA A 1 219 ? -4.728 -20.736 -2.015 1.00 90.06 219 ALA A O 1
ATOM 1646 N N . VAL A 1 220 ? -4.323 -20.284 0.147 1.00 93.31 220 VAL A N 1
ATOM 1647 C CA . VAL A 1 220 ? -5.708 -20.376 0.621 1.00 93.31 220 VAL A CA 1
ATOM 1648 C C . VAL A 1 220 ? -6.164 -18.989 1.056 1.00 93.31 220 VAL A C 1
ATOM 1650 O O . VAL A 1 220 ? -5.538 -18.436 1.964 1.00 93.31 220 VAL A O 1
ATOM 1653 N N . PRO A 1 221 ? -7.243 -18.433 0.468 1.00 92.38 221 PRO A N 1
ATOM 1654 C CA . PRO A 1 221 ? -7.779 -17.153 0.895 1.00 92.38 221 PRO A CA 1
ATOM 1655 C C . PRO A 1 221 ? -8.104 -17.136 2.385 1.00 92.38 221 PRO A C 1
ATOM 1657 O O . PRO A 1 221 ? -8.830 -18.003 2.873 1.00 92.38 221 PRO A O 1
ATOM 1660 N N . ALA A 1 222 ? -7.560 -16.162 3.108 1.00 92.12 222 ALA A N 1
ATOM 1661 C CA . ALA A 1 222 ? -7.660 -16.121 4.559 1.00 92.12 222 ALA A CA 1
ATOM 1662 C C . ALA A 1 222 ? -7.682 -14.685 5.077 1.00 92.12 222 ALA A C 1
ATOM 1664 O O . ALA A 1 222 ? -6.933 -13.825 4.617 1.00 92.12 222 ALA A O 1
ATOM 1665 N N . LEU A 1 223 ? -8.539 -14.442 6.064 1.00 92.31 223 LEU A N 1
ATOM 1666 C CA . LEU A 1 223 ? -8.628 -13.191 6.802 1.00 92.31 223 LEU A CA 1
ATOM 1667 C C . LEU A 1 223 ? -8.837 -13.523 8.274 1.00 92.31 223 LEU A C 1
ATOM 1669 O O . LEU A 1 223 ? -9.583 -14.443 8.610 1.00 92.31 223 LEU A O 1
ATOM 1673 N N . GLY A 1 224 ? -8.183 -12.773 9.146 1.00 91.94 224 GLY A N 1
ATOM 1674 C CA . GLY A 1 224 ? -8.256 -12.987 10.583 1.00 91.94 224 GLY A CA 1
ATOM 1675 C C . GLY A 1 224 ? -7.774 -11.771 11.347 1.00 91.94 224 GLY A C 1
ATOM 1676 O O . GLY A 1 224 ? -7.310 -10.793 10.759 1.00 91.94 224 GLY A O 1
ATOM 1677 N N . PHE A 1 225 ? -7.907 -11.839 12.664 1.00 93.38 225 PHE A N 1
ATOM 1678 C CA . PHE A 1 225 ? -7.508 -10.779 13.575 1.00 93.38 225 PHE A CA 1
ATOM 1679 C C . PHE A 1 225 ? -7.091 -11.354 14.923 1.00 93.38 225 PHE A C 1
ATOM 1681 O O . PHE A 1 225 ? -7.427 -12.488 15.267 1.00 93.38 225 PHE A O 1
ATOM 1688 N N . ALA A 1 226 ? -6.376 -10.545 15.691 1.00 92.75 226 ALA A N 1
ATOM 1689 C CA . ALA A 1 226 ? -6.027 -10.808 17.075 1.00 92.75 226 ALA A CA 1
ATOM 1690 C C . ALA A 1 226 ? -6.206 -9.530 17.899 1.00 92.75 226 ALA A C 1
ATOM 1692 O O . ALA A 1 226 ? -6.150 -8.421 17.367 1.00 92.75 226 ALA A O 1
ATOM 1693 N N . TYR A 1 227 ? -6.403 -9.685 19.204 1.00 92.94 227 TYR A N 1
ATOM 1694 C CA . TYR A 1 227 ? -6.525 -8.576 20.143 1.00 92.94 227 TYR A CA 1
ATOM 1695 C C . TYR A 1 227 ? -5.625 -8.784 21.360 1.00 92.94 227 TYR A C 1
ATOM 1697 O O . TYR A 1 227 ? -5.303 -9.908 21.745 1.00 92.94 227 TYR A O 1
ATOM 1705 N N . ASN A 1 228 ? -5.222 -7.676 21.969 1.00 91.56 228 ASN A N 1
ATOM 1706 C CA . ASN A 1 228 ? -4.440 -7.626 23.188 1.00 91.56 228 ASN A CA 1
ATOM 1707 C C . ASN A 1 228 ? -5.388 -7.650 24.394 1.00 91.56 228 ASN A C 1
ATOM 1709 O O . ASN A 1 228 ? -5.985 -6.636 24.759 1.00 91.56 228 ASN A O 1
ATOM 1713 N N . LEU A 1 229 ? -5.531 -8.827 25.003 1.00 92.50 229 LEU A N 1
ATOM 1714 C CA . LEU A 1 229 ? -6.425 -9.021 26.141 1.00 92.50 229 LEU A CA 1
ATOM 1715 C C . LEU A 1 229 ? -6.017 -8.170 27.355 1.00 92.50 229 LEU A C 1
ATOM 1717 O O . LEU A 1 229 ? -6.890 -7.609 28.011 1.00 92.50 229 LEU A O 1
ATOM 1721 N N . ASP A 1 230 ? -4.718 -8.012 27.616 1.00 91.25 230 ASP A N 1
ATOM 1722 C CA . ASP A 1 230 ? -4.224 -7.210 28.742 1.00 91.25 230 ASP A CA 1
ATOM 1723 C C . ASP A 1 230 ? -4.583 -5.727 28.575 1.00 91.25 230 ASP A C 1
ATOM 1725 O O . ASP A 1 230 ? -5.006 -5.070 29.531 1.00 91.25 230 ASP A O 1
ATOM 1729 N N . ALA A 1 231 ? -4.485 -5.207 27.346 1.00 90.62 231 ALA A N 1
ATOM 1730 C CA . ALA A 1 231 ? -4.917 -3.849 27.019 1.00 90.62 231 ALA A CA 1
ATOM 1731 C C . ALA A 1 231 ? -6.426 -3.671 27.244 1.00 90.62 231 ALA A C 1
ATOM 1733 O O . ALA A 1 231 ? -6.852 -2.693 27.859 1.00 90.62 231 ALA A O 1
ATOM 1734 N N . LEU A 1 232 ? -7.238 -4.638 26.801 1.00 91.75 232 LEU A N 1
ATOM 1735 C CA . LEU A 1 232 ? -8.692 -4.601 26.984 1.00 91.75 232 LEU A CA 1
ATOM 1736 C C . LEU A 1 232 ? -9.090 -4.647 28.463 1.00 91.75 232 LEU A C 1
ATOM 1738 O O . LEU A 1 232 ? -9.925 -3.850 28.890 1.00 91.75 232 LEU A O 1
ATOM 1742 N N . ILE A 1 233 ? -8.474 -5.531 29.252 1.00 92.19 233 ILE A N 1
ATOM 1743 C CA . ILE A 1 233 ? -8.714 -5.624 30.701 1.00 92.19 233 ILE A CA 1
ATOM 1744 C C . ILE A 1 233 ? -8.334 -4.308 31.384 1.00 92.19 233 ILE A C 1
ATOM 1746 O O . ILE A 1 233 ? -9.104 -3.792 32.192 1.00 92.19 233 ILE A O 1
ATOM 1750 N N . SER A 1 234 ? -7.184 -3.732 31.024 1.00 90.06 234 SER A N 1
ATOM 1751 C CA . SER A 1 234 ? -6.713 -2.465 31.592 1.00 90.06 234 SER A CA 1
ATOM 1752 C C . SER A 1 234 ? -7.695 -1.320 31.328 1.00 90.06 234 SER A C 1
ATOM 1754 O O . SER A 1 234 ? -7.997 -0.541 32.229 1.00 90.06 234 SER A O 1
ATOM 1756 N N . ILE A 1 235 ? -8.250 -1.238 30.116 1.00 90.88 235 ILE A N 1
ATOM 1757 C CA . ILE A 1 235 ? -9.243 -0.214 29.751 1.00 90.88 235 ILE A CA 1
ATOM 1758 C C . ILE A 1 235 ? -10.581 -0.461 30.447 1.00 90.88 235 ILE A C 1
ATOM 1760 O O . ILE A 1 235 ? -11.200 0.494 30.904 1.00 90.88 235 ILE A O 1
ATOM 1764 N N . GLY A 1 236 ? -11.028 -1.716 30.537 1.00 85.19 236 GLY A N 1
ATOM 1765 C CA . GLY A 1 236 ? -12.295 -2.075 31.181 1.00 85.19 236 GLY A CA 1
ATOM 1766 C C . GLY A 1 236 ? -12.299 -1.853 32.695 1.00 85.19 236 GLY A C 1
ATOM 1767 O O . GLY A 1 236 ? -13.355 -1.619 33.276 1.00 85.19 236 GLY A O 1
ATOM 1768 N N . ALA A 1 237 ? -11.126 -1.888 33.330 1.00 79.75 237 ALA A N 1
ATOM 1769 C CA . ALA A 1 237 ? -10.952 -1.580 34.747 1.00 79.75 237 ALA A CA 1
ATOM 1770 C C . ALA A 1 237 ? -10.871 -0.067 35.059 1.00 79.75 237 ALA A C 1
ATOM 1772 O O . ALA A 1 237 ? -10.777 0.286 36.236 1.00 79.75 237 ALA A O 1
ATOM 1773 N N . SER A 1 238 ? -10.891 0.805 34.035 1.00 61.16 238 SER A N 1
ATOM 1774 C CA . SER A 1 238 ? -10.637 2.258 34.117 1.00 61.16 238 SER A CA 1
ATOM 1775 C C . SER A 1 238 ? -11.861 3.127 33.820 1.00 61.16 238 SER A C 1
ATOM 1777 O O . SER A 1 238 ? -12.223 3.957 34.675 1.00 61.16 238 SER A O 1
#

Sequence (238 aa):
DILNSLLDPVGISDRARSFIIQSMPKLSEGRSVVPNFLEEGRLIHLVGGTNGSSDPEDAALRQAIHGLNDTQARSVLLGLLQWNSADQLGQRTPEDVVERLLQKIQGNDTEDKLRQGLELASDLASIKGSPEQALEAVKKTLASAGANQDALDRFAKVIDLMVGDSDAKGQIILDFGLVHGLAYYNGVIFEVSHPKWAGTLGGGGRYDTLSRALGGSEAVPALGFAYNLDALISIGAS

Mean predicted aligned error: 10.35 Å

Solvent-accessible surface area (backbone atoms only — not comparable to full-atom values): 13450 Å² total; per-residue (Å²): 93,53,69,54,31,47,39,55,69,62,68,63,49,73,66,52,50,52,50,48,62,73,41,26,68,58,26,33,79,27,65,84,50,42,66,58,54,50,52,51,33,47,76,71,48,37,25,61,47,100,67,72,52,91,44,69,64,61,53,52,52,44,61,72,41,60,92,50,54,73,72,55,35,50,52,52,48,42,52,53,44,57,74,74,41,80,87,70,54,81,92,52,52,69,64,62,51,40,52,54,47,47,49,69,63,64,47,38,34,50,62,67,43,51,50,51,45,43,44,54,50,7,61,45,14,51,38,61,36,47,59,71,60,30,53,54,49,51,52,52,53,26,57,77,53,70,22,68,55,66,54,51,55,56,48,48,55,54,49,52,63,46,56,70,36,80,89,42,52,92,71,60,68,42,54,61,21,71,70,73,96,57,87,54,59,73,59,64,68,51,74,41,72,50,98,94,45,100,58,71,41,25,37,36,35,21,28,28,54,43,46,32,76,75,70,41,96,54,66,47,86,42,71,56,70,53,67,41,63,69,57,51,52,56,58,73,76,104

Secondary structure (DSSP, 8-state):
-HHHHHHGGGT--HHHHHHHHHHHHHHTT-GGGHHHHHHHHHHTTSB--TTS---HHHHHHHHHHTT--HHHHHHHHHHHHHHHHTTT-TTS-HHHHHHHHHHHHH--B-HHHHHHHHHHHHHHHT-EE-HHHHHHHHHHHHHHTT---HHHHHHHHHHHHHHTSTTTTTT--EETT---S-TT--S-EEEEEETTEEEEEEEEEE-TTHHHHTT-SS----EEEEE-HHHHHHHHT-